Protein AF-A0A371HX32-F1 (afdb_monomer_lite)

Radius of gyration: 24.37 Å; chains: 1; bounding box: 74×42×61 Å

Secondary structure (DSSP, 8-state):
--------SSSHHHHHHHHHHHHHHHHHHHHHHHTGGG-------EEEEE--STT---EEEEETTS-HHHHHHHHHHHHHTTTTS-SSGGGSTT--HHHHSSS--SSTT-TT----SS-S--EEPP---SSS----GGGGSPPPSSPPPPHHHHHHHHTT-S-------TTHHHHSPPPHHHHGGG-EE--

Foldseek 3Di:
DDDDDDDDPPPPPVVVVVVVVVVVVVVLVVVQVVCVPPDDDPDPAWDWDALDDDPDGDIDIDHPPPDPVNVVVVSVVCNVVVLVDDPDPVSQPPQDPVQQPDDDPPPRPDRLDHDDDPQPDADEDDDDDPPDDDDPPCPPPDDDPDDDPDVVVVVVVCVPDPDDDDDDDPPVVSSDDDDPVCNSVHHYDDD

Organism: Mucuna pruriens (NCBI:txid157652)

Sequence (191 aa):
MTLALDDASKSSRHDEKEEMEEEALKELERLLEQERPKLQFDTKELEIINLGKGEETREIRIGKLILTGFKQRLIELLKEYEDIFAWSYQDMPGLDTAIIKDRLPLIPNVGFLAVAKYPQWVANIVLVPKKDEKVDLNRVSPKDNFPLPHIDLLVDNTAQHFYYSFMDGFSRYNQIRMAPKDKEKTTFITT

Structure (mmCIF, N/CA/C/O backbone):
data_AF-A0A371HX32-F1
#
_entry.id   AF-A0A371HX32-F1
#
loop_
_atom_site.group_PDB
_atom_site.id
_atom_site.type_symbol
_atom_site.label_atom_id
_atom_site.label_alt_id
_atom_site.label_comp_id
_atom_site.label_asym_id
_atom_site.label_entity_id
_atom_site.label_seq_id
_atom_site.pdbx_PDB_ins_code
_atom_site.Cartn_x
_atom_site.Cartn_y
_atom_site.Cartn_z
_atom_site.occupancy
_atom_site.B_iso_or_equiv
_atom_site.auth_seq_id
_atom_site.auth_comp_id
_atom_site.auth_asym_id
_atom_site.auth_atom_id
_atom_site.pdbx_PDB_model_num
ATOM 1 N N . MET A 1 1 ? -47.585 -7.937 -37.006 1.00 33.59 1 MET A N 1
ATOM 2 C CA . MET A 1 1 ? -46.542 -8.926 -36.660 1.00 33.59 1 MET A CA 1
ATOM 3 C C . MET A 1 1 ? -45.211 -8.214 -36.869 1.00 33.59 1 MET A C 1
ATOM 5 O O . MET A 1 1 ? -44.984 -7.813 -37.995 1.00 33.59 1 MET A O 1
ATOM 9 N N . THR A 1 2 ? -44.358 -7.865 -35.909 1.00 34.75 2 THR A N 1
ATOM 10 C CA . THR A 1 2 ? -44.278 -8.010 -34.443 1.00 34.75 2 THR A CA 1
ATOM 11 C C . THR A 1 2 ? -43.259 -6.950 -33.968 1.00 34.75 2 THR A C 1
ATOM 13 O O . THR A 1 2 ? -42.412 -6.537 -34.755 1.00 34.75 2 THR A O 1
ATOM 16 N N . LEU A 1 3 ? -43.383 -6.485 -32.722 1.00 46.25 3 LEU A N 1
ATOM 17 C CA . LEU A 1 3 ? -42.530 -5.496 -32.040 1.00 46.25 3 LEU A CA 1
ATOM 18 C C . LEU A 1 3 ? -41.058 -5.933 -31.905 1.00 46.25 3 LEU A C 1
ATOM 20 O O . LEU A 1 3 ? -40.813 -7.124 -31.735 1.00 46.25 3 LEU A O 1
ATOM 24 N N . ALA A 1 4 ? -40.139 -4.962 -31.819 1.00 34.50 4 ALA A N 1
ATOM 25 C CA . ALA A 1 4 ? -39.071 -4.950 -30.807 1.00 34.50 4 ALA A CA 1
ATOM 26 C C . ALA A 1 4 ? -38.455 -3.540 -30.671 1.00 34.50 4 ALA A C 1
ATOM 28 O O . ALA A 1 4 ? -37.759 -3.059 -31.563 1.00 34.50 4 ALA A O 1
ATOM 29 N N . LEU A 1 5 ? -38.764 -2.888 -29.546 1.00 49.97 5 LEU A N 1
ATOM 30 C CA . LEU A 1 5 ? -37.884 -1.941 -28.855 1.00 49.97 5 LEU A CA 1
ATOM 31 C C . LEU A 1 5 ? -36.685 -2.729 -28.307 1.00 49.97 5 LEU A C 1
ATOM 33 O O . LEU A 1 5 ? -36.885 -3.880 -27.932 1.00 49.97 5 LEU A O 1
ATOM 37 N N . ASP A 1 6 ? -35.490 -2.129 -28.294 1.00 38.22 6 ASP A N 1
ATOM 38 C CA . ASP A 1 6 ? -34.522 -2.181 -27.180 1.00 38.22 6 ASP A CA 1
ATOM 39 C C . ASP A 1 6 ? -33.140 -1.704 -27.649 1.00 38.22 6 ASP A C 1
ATOM 41 O O . ASP A 1 6 ? -32.333 -2.473 -28.165 1.00 38.22 6 ASP A O 1
ATOM 45 N N . ASP A 1 7 ? -32.853 -0.419 -27.430 1.00 44.47 7 ASP A N 1
ATOM 46 C CA . ASP A 1 7 ? -31.474 0.074 -27.362 1.00 44.47 7 ASP A CA 1
ATOM 47 C C . ASP A 1 7 ? -31.390 1.190 -26.309 1.00 44.47 7 ASP A C 1
ATOM 49 O O . ASP A 1 7 ? -31.295 2.378 -26.609 1.00 44.47 7 ASP A O 1
ATOM 53 N N . ALA A 1 8 ? -31.568 0.807 -25.039 1.00 45.38 8 ALA A N 1
ATOM 54 C CA . ALA A 1 8 ? -31.496 1.726 -23.897 1.00 45.38 8 ALA A CA 1
ATOM 55 C C . ALA A 1 8 ? -31.004 1.055 -22.594 1.00 45.38 8 ALA A C 1
ATOM 57 O O . ALA A 1 8 ? -31.375 1.479 -21.506 1.00 45.38 8 ALA A O 1
ATOM 58 N N . SER A 1 9 ? -30.186 -0.007 -22.661 1.00 45.81 9 SER A N 1
ATOM 59 C CA . SER A 1 9 ? -29.896 -0.848 -21.470 1.00 45.8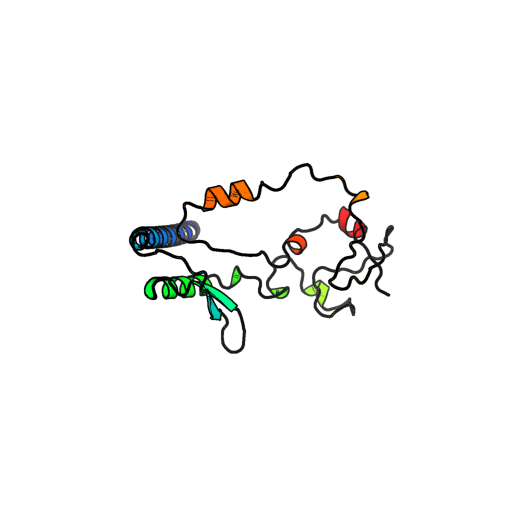1 9 SER A CA 1
ATOM 60 C C . SER A 1 9 ? -28.411 -1.036 -21.127 1.00 45.81 9 SER A C 1
ATOM 62 O O . SER A 1 9 ? -28.062 -1.896 -20.306 1.00 45.81 9 SER A O 1
ATOM 64 N N . LYS A 1 10 ? -27.509 -0.263 -21.746 1.00 43.47 10 LYS A N 1
ATOM 65 C CA . LYS A 1 10 ? -26.060 -0.337 -21.466 1.00 43.47 10 LYS A CA 1
ATOM 66 C C . LYS A 1 10 ? -25.437 0.916 -20.851 1.00 43.47 10 LYS A C 1
ATOM 68 O O . LYS A 1 10 ? -24.305 0.814 -20.401 1.00 43.47 10 LYS A O 1
ATOM 73 N N . SER A 1 11 ? -26.164 2.033 -20.768 1.00 44.25 11 SER A N 1
ATOM 74 C CA . SER A 1 11 ? -25.638 3.282 -20.191 1.00 44.25 11 SER A CA 1
ATOM 75 C C . SER A 1 11 ? -25.927 3.450 -18.693 1.00 44.25 11 SER A C 1
ATOM 77 O O . SER A 1 11 ? -25.152 4.108 -18.024 1.00 44.25 11 SER A O 1
ATOM 79 N N . SER A 1 12 ? -26.984 2.840 -18.139 1.00 48.06 12 SER A N 1
ATOM 80 C CA . SER A 1 12 ? -27.441 3.156 -16.768 1.00 48.06 12 SER A CA 1
ATOM 81 C C . SER A 1 12 ? -26.639 2.499 -15.637 1.00 48.06 12 SER A C 1
ATOM 83 O O . SER A 1 12 ? -26.646 2.975 -14.512 1.00 48.06 12 SER A O 1
ATOM 85 N N . ARG A 1 13 ? -25.931 1.396 -15.909 1.00 48.78 13 ARG A N 1
ATOM 86 C CA . ARG A 1 13 ? -25.318 0.561 -14.856 1.00 48.78 13 ARG A CA 1
ATOM 87 C C . ARG A 1 13 ? -24.016 1.106 -14.267 1.00 48.78 13 ARG A C 1
ATOM 89 O O . ARG A 1 13 ? -23.602 0.618 -13.221 1.00 48.78 13 ARG A O 1
ATOM 96 N N . HIS A 1 14 ? -23.348 2.033 -14.952 1.00 45.44 14 HIS A N 1
ATOM 97 C CA . HIS A 1 14 ? -22.107 2.632 -14.452 1.00 45.44 14 HIS A CA 1
ATOM 98 C C . HIS A 1 14 ? -22.407 3.859 -13.583 1.00 45.44 14 HIS A C 1
ATOM 100 O O . HIS A 1 14 ? -21.841 3.978 -12.501 1.00 45.44 14 HIS A O 1
ATOM 106 N N . ASP A 1 15 ? -23.370 4.678 -14.010 1.00 50.62 15 ASP A N 1
ATOM 107 C CA . ASP A 1 15 ? -23.802 5.885 -13.300 1.00 50.62 15 ASP A CA 1
ATOM 108 C C . ASP A 1 15 ? -24.490 5.542 -11.962 1.00 50.62 15 ASP A C 1
ATOM 110 O O . ASP A 1 15 ? -24.170 6.129 -10.935 1.00 50.62 15 ASP A O 1
ATOM 114 N N . GLU A 1 16 ? -25.353 4.515 -11.929 1.00 57.72 16 GLU A N 1
ATOM 115 C CA . GLU A 1 16 ? -26.036 4.064 -10.697 1.00 57.72 16 GLU A CA 1
ATOM 116 C C . GLU A 1 16 ? -25.068 3.503 -9.637 1.00 57.72 16 GLU A C 1
ATOM 118 O O . GLU A 1 16 ? -25.342 3.555 -8.436 1.00 57.72 16 GLU A O 1
ATOM 123 N N . LYS A 1 17 ? -23.940 2.925 -10.072 1.00 57.34 17 LYS A N 1
ATOM 124 C CA . LYS A 1 17 ? -22.947 2.340 -9.164 1.00 57.34 17 LYS A CA 1
ATOM 125 C C . LYS A 1 17 ? -22.064 3.422 -8.544 1.00 57.34 17 LYS A C 1
ATOM 127 O O . LYS A 1 17 ? -21.822 3.379 -7.342 1.00 57.34 17 LYS A O 1
ATOM 132 N N . GLU A 1 18 ? -21.651 4.400 -9.348 1.00 60.38 18 GLU A N 1
ATOM 133 C CA . GLU A 1 18 ? -20.923 5.579 -8.868 1.00 60.38 18 GLU A CA 1
ATOM 134 C C . GLU A 1 18 ? -21.785 6.419 -7.914 1.00 60.38 18 GLU A C 1
ATOM 136 O O . GLU A 1 18 ? -21.295 6.848 -6.872 1.00 60.38 18 GLU A O 1
ATOM 141 N N . GLU A 1 19 ? -23.083 6.576 -8.196 1.00 67.81 19 GLU A N 1
ATOM 142 C CA . GLU A 1 19 ? -24.016 7.303 -7.323 1.00 67.81 19 GLU A CA 1
ATOM 143 C C . GLU A 1 19 ? -24.222 6.595 -5.967 1.00 67.81 19 GLU A C 1
ATOM 145 O O . GLU A 1 19 ? -24.245 7.247 -4.921 1.00 67.81 19 GLU A O 1
ATOM 150 N N . MET A 1 20 ? -24.287 5.255 -5.946 1.00 69.12 20 MET A N 1
ATOM 151 C CA . MET A 1 20 ? -24.328 4.480 -4.694 1.00 69.12 20 MET A CA 1
ATOM 152 C C . MET A 1 20 ? -23.034 4.584 -3.877 1.00 69.12 20 MET A C 1
ATOM 154 O O . MET A 1 20 ? -23.096 4.667 -2.649 1.00 69.12 20 MET A O 1
ATOM 158 N N . GLU A 1 21 ? -21.870 4.559 -4.531 1.00 74.69 21 GLU A N 1
ATOM 159 C CA . GLU A 1 21 ? -20.573 4.720 -3.863 1.00 74.69 21 GLU A CA 1
ATOM 160 C C . GLU A 1 21 ? -20.436 6.131 -3.266 1.00 74.69 21 GLU A C 1
ATOM 162 O O . GLU A 1 21 ? -19.998 6.285 -2.123 1.00 74.69 21 GLU A O 1
ATOM 167 N N . GLU A 1 22 ? -20.886 7.161 -3.989 1.00 74.62 22 GLU A N 1
ATOM 168 C CA . GLU A 1 22 ? -20.879 8.545 -3.509 1.00 74.62 22 GLU A CA 1
ATOM 169 C C . GLU A 1 22 ? -21.816 8.742 -2.304 1.00 74.62 22 GLU A C 1
ATOM 171 O O . GLU A 1 22 ? -21.459 9.420 -1.337 1.00 74.62 22 GLU A O 1
ATOM 176 N N . GLU A 1 23 ? -22.994 8.114 -2.315 1.00 78.38 23 GLU A N 1
ATOM 177 C CA . GLU A 1 23 ? -23.940 8.160 -1.194 1.00 78.38 23 GLU A CA 1
ATOM 178 C C . GLU A 1 23 ? -23.396 7.430 0.047 1.00 78.38 23 GLU A C 1
ATOM 180 O O . GLU A 1 23 ? -23.511 7.925 1.172 1.00 78.38 23 GLU A O 1
ATOM 185 N N . ALA A 1 24 ? -22.726 6.288 -0.141 1.00 77.38 24 ALA A N 1
ATOM 186 C CA . ALA A 1 24 ? -22.072 5.562 0.947 1.00 77.38 24 ALA A CA 1
ATOM 187 C C . ALA A 1 24 ? -20.948 6.387 1.601 1.00 77.38 24 ALA A C 1
ATOM 189 O O . ALA A 1 24 ? -20.808 6.387 2.830 1.00 77.38 24 ALA A O 1
ATOM 190 N N . LEU A 1 25 ? -20.176 7.129 0.799 1.00 74.69 25 LEU A N 1
ATOM 191 C CA . LEU A 1 25 ? -19.143 8.046 1.288 1.00 74.69 25 LEU A CA 1
ATOM 192 C C . LEU A 1 25 ? -19.743 9.218 2.074 1.00 74.69 25 LEU A C 1
ATOM 194 O O . LEU A 1 25 ? -19.255 9.531 3.162 1.00 74.69 25 LEU A O 1
ATOM 198 N N . LYS A 1 26 ? -20.829 9.820 1.573 1.00 78.50 26 LYS A N 1
ATOM 199 C CA . LYS A 1 26 ? -21.548 10.909 2.258 1.00 78.50 26 LYS A CA 1
ATOM 200 C C . LYS A 1 26 ? -22.104 10.463 3.609 1.00 78.50 26 LYS A C 1
ATOM 202 O O . LYS A 1 26 ? -21.994 11.195 4.595 1.00 78.50 26 LYS A O 1
ATOM 207 N N . GLU A 1 27 ? -22.656 9.254 3.694 1.00 81.88 27 GLU A N 1
ATOM 208 C CA . GLU A 1 27 ? -23.153 8.719 4.966 1.00 81.88 27 GLU A CA 1
ATOM 209 C C . GLU A 1 27 ? -22.012 8.439 5.953 1.00 81.88 27 GLU A C 1
ATOM 211 O O . GLU A 1 27 ? -22.140 8.715 7.150 1.00 81.88 27 GLU A O 1
ATOM 216 N N . LEU A 1 28 ? -20.864 7.955 5.467 1.00 74.50 28 LEU A N 1
ATOM 217 C CA . LEU A 1 28 ? -19.677 7.773 6.299 1.00 74.50 28 LEU A CA 1
ATOM 218 C C . LEU A 1 28 ? -19.173 9.113 6.856 1.00 74.50 28 LEU A C 1
ATOM 220 O O . LEU A 1 28 ? -18.888 9.212 8.050 1.00 74.50 28 LEU A O 1
ATOM 224 N N . GLU A 1 29 ? -19.110 10.146 6.017 1.00 76.62 29 GLU A N 1
ATOM 225 C CA . GLU A 1 29 ? -18.699 11.497 6.407 1.00 76.62 29 GLU A CA 1
ATOM 226 C C . GLU A 1 29 ? -19.644 12.093 7.460 1.00 76.62 29 GLU A C 1
ATOM 228 O O . GLU A 1 29 ? -19.200 12.596 8.497 1.00 76.62 29 GLU A O 1
ATOM 233 N N . ARG A 1 30 ? -20.959 11.935 7.274 1.00 80.56 30 ARG A N 1
ATOM 234 C CA . ARG A 1 30 ? -21.972 12.372 8.244 1.00 80.56 30 ARG A CA 1
ATOM 235 C C . ARG A 1 30 ? -21.798 11.698 9.608 1.00 80.56 30 ARG A C 1
ATOM 237 O O . ARG A 1 30 ? -21.923 12.357 10.643 1.00 80.56 30 ARG A O 1
ATOM 244 N N . LEU A 1 31 ? -21.497 10.399 9.622 1.00 75.75 31 LEU A N 1
ATOM 245 C CA . LEU A 1 31 ? -21.246 9.644 10.853 1.00 75.75 31 LEU A CA 1
ATOM 246 C C . LEU A 1 31 ? -19.953 10.086 11.550 1.00 75.75 31 LEU A C 1
ATOM 248 O O . LEU A 1 31 ? -19.914 10.150 12.779 1.00 75.75 31 LEU A O 1
ATOM 252 N N . LEU A 1 32 ? -18.911 10.415 10.784 1.00 72.19 32 LEU A N 1
ATOM 253 C CA . LEU A 1 32 ? -17.649 10.928 11.321 1.00 72.19 32 LEU A CA 1
ATOM 254 C C . LEU A 1 32 ? -17.832 12.295 11.998 1.00 72.19 32 LEU A C 1
ATOM 256 O O . LEU A 1 32 ? -17.297 12.507 13.089 1.00 72.19 32 LEU A O 1
ATOM 260 N N . GLU A 1 33 ? -18.617 13.195 11.397 1.00 74.62 33 GLU A N 1
ATOM 261 C CA . GLU A 1 33 ? -18.930 14.522 11.952 1.00 74.62 33 GLU A CA 1
ATOM 262 C C . GLU A 1 33 ? -19.746 14.449 13.248 1.00 74.62 33 GLU A C 1
ATOM 264 O O . GLU A 1 33 ? -19.456 15.161 14.213 1.00 74.62 33 GLU A O 1
ATOM 269 N N . GLN A 1 34 ? -20.733 13.552 13.314 1.00 71.44 34 GLN A N 1
ATOM 270 C CA . GLN A 1 34 ? -21.552 13.357 14.517 1.00 71.44 34 GLN A CA 1
ATOM 271 C C . GLN A 1 34 ? -20.744 12.847 15.722 1.00 71.44 34 GLN A C 1
ATOM 273 O O . GLN A 1 34 ? -21.108 13.113 16.869 1.00 71.44 34 GLN A O 1
ATOM 278 N N . GLU A 1 35 ? -19.640 12.138 15.481 1.00 63.78 35 GLU A N 1
ATOM 279 C CA . GLU A 1 35 ? -18.809 11.535 16.529 1.00 63.78 35 GLU A CA 1
ATOM 280 C C . GLU A 1 35 ? -17.611 12.414 16.960 1.00 63.78 35 GLU A C 1
ATOM 282 O O . GLU A 1 35 ? -16.925 12.077 17.927 1.00 63.78 35 GLU A O 1
ATOM 287 N N . ARG A 1 36 ? -17.391 13.583 16.329 1.00 63.69 36 ARG A N 1
ATOM 28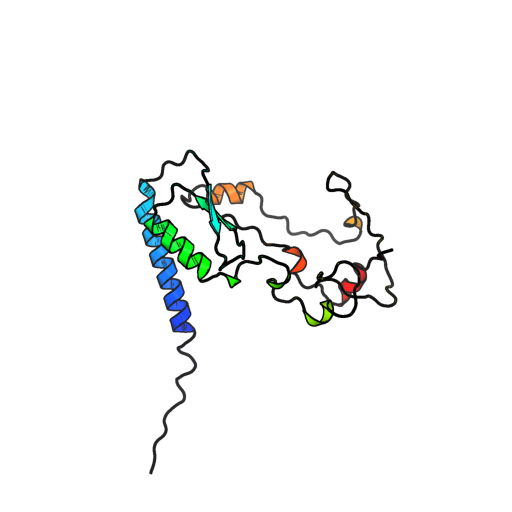8 C CA . ARG A 1 36 ? -16.322 14.546 16.685 1.00 63.69 36 ARG A CA 1
ATOM 289 C C . ARG A 1 36 ? -16.249 14.961 18.169 1.00 63.69 36 ARG A C 1
ATOM 291 O O . ARG A 1 36 ? -15.135 15.079 18.677 1.00 63.69 36 ARG A O 1
ATOM 298 N N . PRO A 1 37 ? -17.355 15.184 18.913 1.00 55.06 37 PRO A N 1
ATOM 299 C CA . PRO A 1 37 ? -17.267 15.757 20.262 1.00 55.06 37 PRO A CA 1
ATOM 300 C C . PRO A 1 37 ? -16.737 14.816 21.359 1.00 55.06 37 PRO A C 1
ATOM 302 O O . PRO A 1 37 ? -16.508 15.275 22.476 1.00 55.06 37 PRO A O 1
ATOM 305 N N . LYS A 1 38 ? -16.584 13.507 21.102 1.00 57.16 38 LYS A N 1
ATOM 306 C CA . LYS A 1 38 ? -16.328 12.495 22.154 1.00 57.16 38 LYS A CA 1
ATOM 307 C C . LYS A 1 38 ? -14.862 12.073 22.300 1.00 57.16 38 LYS A C 1
ATOM 309 O O . LYS A 1 38 ? -14.556 11.235 23.144 1.00 57.16 38 LYS A O 1
ATOM 314 N N . LEU A 1 39 ? -13.963 12.611 21.481 1.00 53.75 39 LEU A N 1
ATOM 315 C CA . LEU A 1 39 ? -12.635 12.041 21.281 1.00 53.75 39 LEU A CA 1
ATOM 316 C C . LEU A 1 39 ? -11.532 13.009 21.739 1.00 53.75 39 LEU A C 1
ATOM 318 O O . LEU A 1 39 ? -11.055 13.839 20.972 1.00 53.75 39 LEU A O 1
ATOM 322 N N . GLN A 1 40 ? -11.118 12.899 23.005 1.00 48.75 40 GLN A N 1
ATOM 323 C CA . GLN A 1 40 ? -9.813 13.394 23.461 1.00 48.75 40 GLN A CA 1
ATOM 324 C C . GLN A 1 40 ? -8.817 12.234 23.356 1.00 48.75 40 GLN A C 1
ATOM 326 O O . GLN A 1 40 ? -8.947 11.239 24.069 1.00 48.75 40 GLN A O 1
ATOM 331 N N . PHE A 1 41 ? -7.862 12.323 22.430 1.00 52.03 41 PHE A N 1
ATOM 332 C CA . PHE A 1 41 ? -6.910 11.248 22.150 1.00 52.03 41 PHE A CA 1
ATOM 333 C C . PHE A 1 41 ? -5.492 11.628 22.566 1.00 52.03 41 PHE A C 1
ATOM 335 O O . PHE A 1 41 ? -4.764 12.241 21.793 1.00 52.03 41 PHE A O 1
ATOM 342 N N . ASP A 1 42 ? -5.071 11.162 23.739 1.00 50.50 42 ASP A N 1
ATOM 343 C CA . ASP A 1 42 ? -3.662 11.225 24.156 1.00 50.50 42 ASP A CA 1
ATOM 344 C C . ASP A 1 42 ? -2.906 9.901 23.934 1.00 50.50 42 ASP A C 1
ATOM 346 O O . ASP A 1 42 ? -1.740 9.772 24.303 1.00 50.50 42 ASP A O 1
ATOM 350 N N . THR A 1 43 ? -3.509 8.888 23.298 1.00 51.31 43 THR A N 1
ATOM 351 C CA . THR A 1 43 ? -2.849 7.583 23.109 1.00 51.31 43 THR A CA 1
ATOM 352 C C . THR A 1 43 ? -3.062 6.966 21.727 1.00 51.31 43 THR A C 1
ATOM 354 O O . THR A 1 43 ? -4.175 6.671 21.302 1.00 51.31 43 THR A O 1
ATOM 357 N N . LYS A 1 44 ? -1.936 6.695 21.048 1.00 64.69 44 LYS A N 1
ATOM 358 C CA . LYS A 1 44 ? -1.796 5.963 19.773 1.00 64.69 44 LYS A CA 1
ATOM 359 C C . LYS A 1 44 ? -2.050 4.453 19.934 1.00 64.69 44 LYS A C 1
ATOM 361 O O . LYS A 1 44 ? -1.305 3.637 19.391 1.00 64.69 44 LYS A O 1
ATOM 366 N N . GLU A 1 45 ? -3.021 4.053 20.749 1.00 79.94 45 GLU A N 1
ATOM 367 C CA . GLU A 1 45 ? -3.284 2.634 20.974 1.00 79.94 45 GLU A CA 1
ATOM 368 C C . GLU A 1 45 ? -3.969 2.015 19.754 1.00 79.94 45 GLU A C 1
ATOM 370 O O . GLU A 1 45 ? -5.137 2.276 19.470 1.00 79.94 45 GLU A O 1
ATOM 375 N N . LEU A 1 46 ? -3.215 1.181 19.038 1.00 87.69 46 LEU A N 1
ATOM 376 C CA . LEU A 1 46 ? -3.673 0.449 17.866 1.00 87.69 46 LEU A CA 1
ATOM 377 C C . LEU A 1 46 ? -3.961 -1.012 18.220 1.00 87.69 46 LEU A C 1
ATOM 379 O O . LEU A 1 46 ? -3.291 -1.613 19.062 1.00 87.69 46 LEU A O 1
ATOM 383 N N . GLU A 1 47 ? -4.934 -1.590 17.537 1.00 89.75 47 GLU A N 1
ATOM 384 C CA . GLU A 1 47 ? -5.219 -3.020 17.518 1.00 89.75 47 GLU A CA 1
ATOM 385 C C . GLU A 1 47 ? -5.013 -3.589 16.118 1.00 89.75 47 GLU A C 1
ATOM 387 O O . GLU A 1 47 ? -5.176 -2.887 15.119 1.00 89.75 47 GLU A O 1
ATOM 392 N N . ILE A 1 48 ? -4.645 -4.868 16.059 1.00 90.50 48 ILE A N 1
ATOM 393 C CA . ILE A 1 48 ? -4.409 -5.587 14.810 1.00 90.50 48 ILE A CA 1
ATOM 394 C C . ILE A 1 48 ? -5.693 -6.309 14.415 1.00 90.50 48 ILE A C 1
ATOM 396 O O . ILE A 1 48 ? -6.261 -7.051 15.216 1.00 90.50 48 ILE A O 1
ATOM 400 N N . ILE A 1 49 ? -6.128 -6.105 13.175 1.00 90.88 49 ILE A N 1
ATOM 401 C CA . ILE A 1 49 ? -7.272 -6.792 12.577 1.00 90.88 49 ILE A CA 1
ATOM 402 C C . ILE A 1 49 ? -6.779 -7.562 11.355 1.00 90.88 49 ILE A C 1
ATOM 404 O O . ILE A 1 49 ? -6.121 -6.988 10.491 1.00 90.88 49 ILE A O 1
ATOM 408 N N . ASN A 1 50 ? -7.105 -8.853 11.277 1.00 91.31 50 ASN A N 1
ATOM 409 C CA . ASN A 1 50 ? -6.849 -9.658 10.087 1.00 91.31 50 ASN A CA 1
ATOM 410 C C . ASN A 1 50 ? -8.042 -9.549 9.120 1.00 91.31 50 ASN A C 1
ATOM 412 O O . ASN A 1 50 ? -9.174 -9.881 9.483 1.00 91.31 50 ASN A O 1
ATOM 416 N N . LEU A 1 51 ? -7.786 -9.078 7.901 1.00 90.31 51 LEU A N 1
ATOM 417 C CA . LEU A 1 51 ? -8.751 -9.021 6.802 1.00 90.31 51 LEU A CA 1
ATOM 418 C C . LEU A 1 51 ? -8.809 -10.327 5.993 1.00 90.31 51 LEU A C 1
ATOM 420 O O . LEU A 1 51 ? -9.757 -10.533 5.241 1.00 90.31 51 LEU A O 1
ATOM 424 N N . GLY A 1 52 ? -7.814 -11.202 6.146 1.00 85.44 52 GLY A N 1
ATOM 425 C CA . GLY A 1 52 ? -7.698 -12.463 5.425 1.00 85.44 52 GLY A CA 1
ATOM 426 C C . GLY A 1 52 ? -8.771 -13.482 5.809 1.00 85.44 52 GLY A C 1
ATOM 427 O O . GLY A 1 52 ? -9.404 -13.408 6.866 1.00 85.44 52 GLY A O 1
ATOM 428 N N . LYS A 1 53 ? -8.978 -14.455 4.920 1.00 83.19 53 LYS A N 1
ATOM 429 C CA . LYS A 1 53 ? -9.903 -15.580 5.105 1.00 83.19 53 LYS A CA 1
ATOM 430 C C . LYS A 1 53 ? -9.086 -16.837 5.435 1.00 83.19 53 LYS A C 1
ATOM 432 O O . LYS A 1 53 ? -8.072 -17.102 4.795 1.00 83.19 53 LYS A O 1
ATOM 437 N N . GLY A 1 54 ? -9.533 -17.636 6.406 1.00 82.56 54 GLY A N 1
ATOM 438 C CA . GLY A 1 54 ? -8.872 -18.898 6.764 1.00 82.56 54 GLY A CA 1
ATOM 439 C C . GLY A 1 54 ? -7.479 -18.703 7.377 1.00 82.56 54 GLY A C 1
ATOM 440 O O . GLY A 1 54 ? -7.356 -18.056 8.412 1.00 82.56 54 GLY A O 1
ATOM 441 N N . GLU A 1 55 ? -6.452 -19.289 6.751 1.00 79.06 55 GLU A N 1
ATOM 442 C CA . GLU A 1 55 ? -5.051 -19.238 7.213 1.00 79.06 55 GLU A CA 1
ATOM 443 C C . GLU A 1 55 ? -4.271 -18.012 6.696 1.00 79.06 55 GLU A C 1
ATOM 445 O O . GLU A 1 55 ? -3.143 -17.776 7.128 1.00 79.06 55 GLU A O 1
ATOM 450 N N . GLU A 1 56 ? -4.844 -17.207 5.793 1.00 83.94 56 GLU A N 1
ATOM 451 C CA . GLU A 1 56 ? -4.162 -16.023 5.261 1.00 83.94 56 GLU A CA 1
ATOM 452 C C . GLU A 1 56 ? -4.093 -14.884 6.291 1.00 83.94 56 GLU A C 1
ATOM 454 O O . GLU A 1 56 ? -5.103 -14.451 6.856 1.00 83.94 56 GLU A O 1
ATOM 459 N N . THR A 1 57 ? -2.890 -14.344 6.498 1.00 85.88 57 THR A N 1
ATOM 460 C CA . THR A 1 57 ? -2.645 -13.193 7.376 1.00 85.88 57 THR A CA 1
ATOM 461 C C . THR A 1 57 ? -2.545 -11.905 6.560 1.00 85.88 57 THR A C 1
ATOM 463 O O . THR A 1 57 ? -1.517 -11.638 5.937 1.00 85.88 57 THR A O 1
ATOM 466 N N . ARG A 1 58 ? -3.605 -11.091 6.576 1.00 88.94 58 ARG A N 1
ATOM 467 C CA . ARG A 1 58 ? -3.676 -9.757 5.955 1.00 88.94 58 ARG A CA 1
ATOM 468 C C . ARG A 1 58 ? -3.981 -8.725 7.033 1.00 88.94 58 ARG A C 1
ATOM 470 O O . ARG A 1 58 ? -5.135 -8.399 7.303 1.00 88.94 58 ARG A O 1
ATOM 477 N N . GLU A 1 59 ? -2.942 -8.295 7.732 1.00 91.00 59 GLU A N 1
ATOM 478 C CA . GLU A 1 59 ? -3.083 -7.491 8.944 1.00 91.00 59 GLU A CA 1
ATOM 479 C C . GLU A 1 59 ? -3.156 -5.990 8.648 1.00 91.00 59 GLU A C 1
ATOM 481 O O . GLU A 1 59 ? -2.315 -5.433 7.944 1.00 91.00 59 GLU A O 1
ATOM 486 N N . ILE A 1 60 ? -4.120 -5.320 9.274 1.00 91.06 60 ILE A N 1
ATOM 487 C CA . ILE A 1 60 ? -4.215 -3.860 9.348 1.00 91.06 60 ILE A CA 1
ATOM 488 C C . ILE A 1 60 ? -4.227 -3.407 10.805 1.00 91.06 60 ILE A C 1
ATOM 490 O O . ILE A 1 60 ? -4.456 -4.201 11.721 1.00 91.06 60 ILE A O 1
ATOM 494 N N . ARG A 1 61 ? -4.007 -2.109 11.027 1.00 90.69 61 ARG A N 1
ATOM 495 C CA . ARG A 1 61 ? -4.045 -1.505 12.361 1.00 90.69 61 ARG A CA 1
ATOM 496 C C . ARG A 1 61 ? -5.124 -0.439 12.444 1.00 90.69 61 ARG A C 1
ATOM 498 O O . ARG A 1 61 ? -5.123 0.494 11.648 1.00 90.69 61 ARG A O 1
ATOM 505 N N . ILE A 1 62 ? -6.009 -0.572 13.426 1.00 90.25 62 ILE A N 1
ATOM 506 C CA . ILE A 1 62 ? -7.112 0.361 13.689 1.00 90.25 62 ILE A CA 1
ATOM 507 C C . ILE A 1 62 ? -6.943 0.927 15.105 1.00 90.25 62 ILE A C 1
ATOM 509 O O . ILE A 1 62 ? -6.385 0.262 15.974 1.00 90.25 62 ILE A O 1
ATOM 513 N N . GLY A 1 63 ? -7.358 2.171 15.349 1.00 86.75 63 GLY A N 1
ATOM 514 C CA . GLY A 1 63 ? -7.316 2.760 16.690 1.00 86.75 63 GLY A CA 1
ATOM 515 C C . GLY A 1 63 ? -8.312 2.088 17.635 1.00 86.75 63 GLY A C 1
ATOM 516 O O . GLY A 1 63 ? -9.496 2.010 17.319 1.00 86.75 63 GLY A O 1
ATOM 517 N N . LYS A 1 64 ? -7.860 1.657 18.819 1.00 84.38 64 LYS A N 1
ATOM 518 C CA . LYS A 1 64 ? -8.710 0.972 19.815 1.00 84.38 64 LYS A CA 1
ATOM 519 C C . LYS A 1 64 ? -9.870 1.821 20.320 1.00 84.38 64 LYS A C 1
ATOM 521 O O . LYS A 1 64 ? -10.891 1.296 20.746 1.00 84.38 64 LYS A O 1
ATOM 526 N N . LEU A 1 65 ? -9.675 3.135 20.325 1.00 79.38 65 LEU A N 1
ATOM 527 C CA . LEU A 1 65 ? -10.626 4.096 20.869 1.00 79.38 65 LEU A CA 1
ATOM 528 C C . LEU A 1 65 ? -11.709 4.496 19.852 1.00 79.38 65 LEU A C 1
ATOM 530 O O . LEU A 1 65 ? -12.545 5.350 20.136 1.00 79.38 65 LEU A O 1
ATOM 534 N N . ILE A 1 66 ? -11.703 3.883 18.666 1.00 79.38 66 ILE A N 1
ATOM 535 C CA . ILE A 1 66 ? -12.771 4.040 17.685 1.00 79.38 66 ILE A CA 1
ATOM 536 C C . ILE A 1 66 ? -14.024 3.316 18.192 1.00 79.38 66 ILE A C 1
ATOM 538 O O . ILE A 1 66 ? -13.964 2.178 18.659 1.00 79.38 66 ILE A O 1
ATOM 542 N N . LEU A 1 67 ? -15.182 3.972 18.074 1.00 82.19 67 LEU A N 1
ATOM 543 C CA . LEU A 1 67 ? -16.466 3.417 18.500 1.00 82.19 67 LEU A CA 1
ATOM 544 C C . LEU A 1 67 ? -16.739 2.070 17.815 1.00 82.19 67 LEU A C 1
ATOM 546 O O . LEU A 1 67 ? -16.633 1.954 16.595 1.00 82.19 67 LEU A O 1
ATOM 550 N N . THR A 1 68 ? -17.176 1.068 18.580 1.00 83.31 68 THR A N 1
ATOM 551 C CA . THR A 1 68 ? -17.363 -0.310 18.092 1.00 83.31 68 THR A CA 1
ATOM 552 C C . THR A 1 68 ? -18.258 -0.401 16.852 1.00 83.31 68 THR A C 1
ATOM 554 O O . THR A 1 68 ? -17.926 -1.121 15.914 1.00 83.31 68 THR A O 1
ATOM 557 N N . GLY A 1 69 ? -19.357 0.364 16.806 1.00 83.19 69 GLY A N 1
ATOM 558 C CA . GLY A 1 69 ? -20.261 0.379 15.650 1.00 83.19 69 GLY A CA 1
ATOM 559 C C . GLY A 1 69 ? -19.626 0.969 14.387 1.00 83.19 69 GLY A C 1
ATOM 560 O O . GLY A 1 69 ? -19.860 0.473 13.289 1.00 83.19 69 GLY A O 1
ATOM 561 N N . PHE A 1 70 ? -18.782 1.993 14.535 1.00 83.25 70 PHE A N 1
ATOM 562 C CA . PHE A 1 70 ? -18.035 2.566 13.416 1.00 83.25 70 PHE A CA 1
ATOM 563 C C . PHE A 1 70 ? -16.908 1.631 12.964 1.00 83.25 70 PHE A C 1
ATOM 565 O O . PHE A 1 70 ? -16.758 1.376 11.774 1.00 83.25 70 PHE A O 1
ATOM 572 N N . LYS A 1 71 ? -16.165 1.053 13.914 1.00 87.19 71 LYS A N 1
ATOM 573 C CA . LYS A 1 71 ? -15.103 0.080 13.645 1.00 87.19 71 LYS A CA 1
ATOM 574 C C . LYS A 1 71 ? -15.610 -1.113 12.833 1.00 87.19 71 LYS A C 1
ATOM 576 O O . LYS A 1 71 ? -14.937 -1.526 11.897 1.00 87.19 71 LYS A O 1
ATOM 581 N N . GLN A 1 72 ? -16.781 -1.653 13.170 1.00 88.19 72 GLN A N 1
ATOM 582 C CA . GLN A 1 72 ? -17.355 -2.790 12.450 1.00 88.19 72 GLN A CA 1
ATOM 583 C C . GLN A 1 72 ? -17.635 -2.447 10.979 1.00 88.19 72 GLN A C 1
ATOM 585 O O . GLN A 1 72 ? -17.191 -3.174 10.093 1.00 88.19 72 GLN A O 1
ATOM 590 N N . ARG A 1 73 ? -18.270 -1.295 10.722 1.00 87.81 73 ARG A N 1
ATOM 591 C CA . ARG A 1 73 ? -18.511 -0.797 9.358 1.00 87.81 73 ARG A CA 1
ATOM 592 C C . ARG A 1 73 ? -17.215 -0.542 8.591 1.00 87.81 73 ARG A C 1
ATOM 594 O O . ARG A 1 73 ? -17.116 -0.898 7.425 1.00 87.81 73 ARG A O 1
ATOM 601 N N . LEU A 1 74 ? -16.202 0.026 9.249 1.00 88.56 74 LEU A N 1
ATOM 602 C CA . LEU A 1 74 ? -14.887 0.237 8.643 1.00 88.56 74 LEU A CA 1
ATOM 603 C C . LEU A 1 74 ? -14.230 -1.093 8.243 1.00 88.56 74 LEU A C 1
ATOM 605 O O . LEU A 1 74 ? -13.665 -1.195 7.163 1.00 88.56 74 LEU A O 1
ATOM 609 N N . ILE A 1 75 ? -14.304 -2.119 9.093 1.00 90.19 75 ILE A N 1
ATOM 610 C CA . ILE A 1 75 ? -13.759 -3.447 8.776 1.00 90.19 75 ILE A CA 1
ATOM 611 C C . ILE A 1 75 ? -14.510 -4.081 7.602 1.00 90.19 75 ILE A C 1
ATOM 613 O O . ILE A 1 75 ? -13.880 -4.711 6.758 1.00 90.19 75 ILE A O 1
ATOM 617 N N . GLU A 1 76 ? -15.834 -3.933 7.542 1.00 91.25 76 GLU A N 1
ATOM 618 C CA . GLU A 1 76 ? -16.646 -4.407 6.415 1.00 91.25 76 GLU A CA 1
ATOM 619 C C . GLU A 1 76 ? -16.240 -3.721 5.109 1.00 91.25 76 GLU A C 1
ATOM 621 O O . GLU A 1 76 ? -15.949 -4.415 4.138 1.00 91.25 76 GLU A O 1
ATOM 626 N N . LEU A 1 77 ? -16.083 -2.394 5.126 1.00 90.75 77 LEU A N 1
ATOM 627 C CA . LEU A 1 77 ? -15.600 -1.622 3.982 1.00 90.75 77 LEU A CA 1
ATOM 628 C C . LEU A 1 77 ? -14.204 -2.082 3.531 1.00 90.75 77 LEU A C 1
ATOM 630 O O . LEU A 1 77 ? -13.968 -2.340 2.358 1.00 90.75 77 LEU A O 1
ATOM 634 N N . LEU A 1 78 ? -13.264 -2.252 4.462 1.00 90.94 78 LEU A N 1
ATOM 635 C CA . LEU A 1 78 ? -11.900 -2.681 4.127 1.00 90.94 78 LEU A CA 1
ATOM 636 C C . LEU A 1 78 ? -11.836 -4.114 3.575 1.00 90.94 78 LEU A C 1
ATOM 638 O O . LEU A 1 78 ? -10.891 -4.449 2.865 1.00 90.94 78 LEU A O 1
ATOM 642 N N . LYS A 1 79 ? -12.826 -4.957 3.891 1.00 89.81 79 LYS A N 1
ATOM 643 C CA . LYS A 1 79 ? -12.984 -6.289 3.290 1.00 89.81 79 LYS A CA 1
ATOM 644 C C . LYS A 1 79 ? -13.632 -6.240 1.910 1.00 89.81 79 LYS A C 1
ATOM 646 O O . LYS A 1 79 ? -13.322 -7.092 1.086 1.00 89.81 79 LYS A O 1
ATOM 651 N N . GLU A 1 80 ? -14.538 -5.295 1.674 1.00 90.19 80 GLU A N 1
ATOM 652 C CA . GLU A 1 80 ? -15.140 -5.073 0.357 1.00 90.19 80 GLU A CA 1
ATOM 653 C C . GLU A 1 80 ? -14.078 -4.648 -0.664 1.00 90.19 80 GLU A C 1
ATOM 655 O O . GLU A 1 80 ? -14.029 -5.193 -1.761 1.00 90.19 80 GLU A O 1
ATOM 660 N N . TYR A 1 81 ? -13.163 -3.771 -0.250 1.00 88.75 81 TYR A N 1
ATOM 661 C CA . TYR A 1 81 ? -12.042 -3.284 -1.057 1.00 88.75 81 TYR A CA 1
ATOM 662 C C . TYR A 1 81 ? -10.749 -4.095 -0.839 1.00 88.75 81 TYR A C 1
ATOM 664 O O . TYR A 1 81 ? -9.648 -3.537 -0.786 1.00 88.75 81 TYR A O 1
ATOM 672 N N . GLU A 1 82 ? -10.857 -5.422 -0.671 1.00 85.75 82 GLU A N 1
ATOM 673 C CA . GLU A 1 82 ? -9.695 -6.291 -0.402 1.00 85.75 82 GLU A CA 1
ATOM 674 C C . GLU A 1 82 ? -8.662 -6.309 -1.547 1.00 85.75 82 GLU A C 1
ATOM 676 O O . GLU A 1 82 ? -7.493 -6.625 -1.308 1.00 85.75 82 GLU A O 1
ATOM 681 N N . ASP A 1 83 ? -9.083 -5.954 -2.762 1.00 83.88 83 ASP A N 1
ATOM 682 C CA . ASP A 1 83 ? -8.311 -5.922 -4.008 1.00 83.88 83 ASP A CA 1
ATOM 683 C C . ASP A 1 83 ? -7.458 -4.654 -4.190 1.00 83.88 83 ASP A C 1
ATOM 685 O O . ASP A 1 83 ? -6.493 -4.670 -4.954 1.00 83.88 83 ASP A O 1
ATOM 689 N N . ILE A 1 84 ? -7.756 -3.571 -3.462 1.00 85.38 84 ILE A N 1
ATOM 690 C CA . ILE A 1 84 ? -6.935 -2.347 -3.457 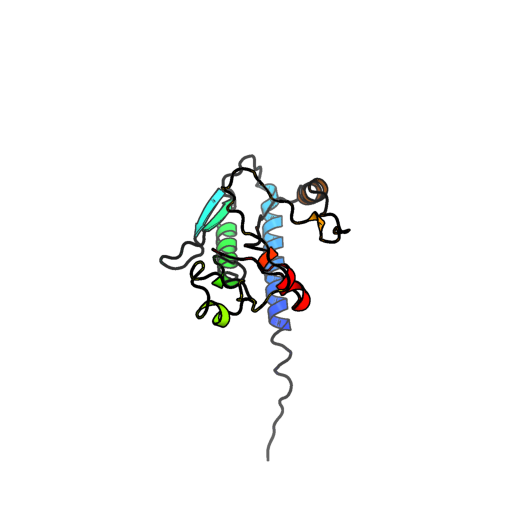1.00 85.38 84 ILE A CA 1
ATOM 691 C C . ILE A 1 84 ? -5.576 -2.595 -2.780 1.00 85.38 84 ILE A C 1
ATOM 693 O O . ILE A 1 84 ? -4.575 -1.938 -3.086 1.00 85.38 84 ILE A O 1
ATOM 697 N N . PHE A 1 85 ? -5.522 -3.543 -1.845 1.00 87.25 85 PHE A N 1
ATOM 698 C CA . PHE A 1 85 ? -4.326 -3.830 -1.066 1.00 87.25 85 PHE A CA 1
ATOM 699 C C . PHE A 1 85 ? -3.408 -4.821 -1.782 1.00 87.25 85 PHE A C 1
ATOM 701 O O . PHE A 1 85 ? -3.795 -5.943 -2.100 1.00 87.25 85 PHE A O 1
ATOM 708 N N . ALA A 1 86 ? -2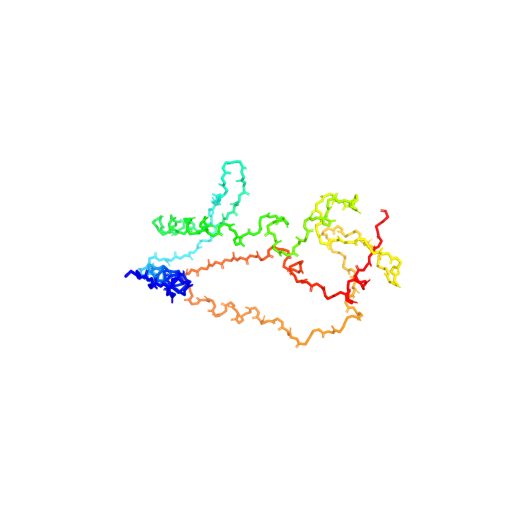.139 -4.442 -1.938 1.00 85.81 86 ALA A N 1
ATOM 709 C CA . ALA A 1 86 ? -1.099 -5.352 -2.398 1.00 85.81 86 ALA A CA 1
ATOM 710 C C . ALA A 1 86 ? -0.421 -6.042 -1.204 1.00 85.81 86 ALA A C 1
ATOM 712 O O . ALA A 1 86 ? 0.417 -5.446 -0.524 1.00 85.81 86 ALA A O 1
ATOM 713 N N . TRP A 1 87 ? -0.774 -7.306 -0.959 1.00 85.19 87 TRP A N 1
ATOM 714 C CA . TRP A 1 87 ? -0.186 -8.135 0.104 1.00 85.19 87 TRP A CA 1
ATOM 715 C C . TRP A 1 87 ? 1.096 -8.839 -0.355 1.00 85.19 87 TRP A C 1
ATOM 717 O O . TRP A 1 87 ? 1.945 -9.219 0.453 1.00 85.19 87 TRP A O 1
ATOM 727 N N . SER A 1 88 ? 1.250 -8.994 -1.667 1.00 80.31 88 SER A N 1
ATOM 728 C CA . SER A 1 88 ? 2.363 -9.647 -2.332 1.00 80.31 88 SER A CA 1
ATOM 729 C C . SER A 1 88 ? 2.633 -9.029 -3.710 1.00 80.31 88 SER A C 1
ATOM 731 O O . SER A 1 88 ? 1.873 -8.215 -4.232 1.00 80.31 88 SER A O 1
ATOM 733 N N . TYR A 1 89 ? 3.716 -9.466 -4.356 1.00 73.19 89 TYR A N 1
ATOM 734 C CA . TYR A 1 89 ? 4.004 -9.095 -5.745 1.00 73.19 89 TYR A CA 1
ATOM 735 C C . TYR A 1 89 ? 2.962 -9.600 -6.752 1.00 73.19 89 TYR A C 1
ATOM 737 O O . TYR A 1 89 ? 2.886 -9.049 -7.846 1.00 73.19 89 TYR A O 1
ATOM 745 N N . GLN A 1 90 ? 2.188 -10.635 -6.408 1.00 74.69 90 GLN A N 1
ATOM 746 C CA . GLN A 1 90 ? 1.157 -11.187 -7.291 1.00 74.69 90 GLN A CA 1
ATOM 747 C C . GLN A 1 90 ? -0.065 -10.269 -7.384 1.00 74.69 90 GLN A C 1
ATOM 749 O O . GLN A 1 90 ? -0.762 -10.289 -8.393 1.00 74.69 90 GLN A O 1
ATOM 754 N N . ASP A 1 91 ? -0.269 -9.432 -6.367 1.00 77.50 91 ASP A N 1
ATOM 755 C CA . ASP A 1 91 ? -1.401 -8.511 -6.274 1.00 77.50 91 ASP A CA 1
ATOM 756 C C . ASP A 1 91 ? -1.149 -7.198 -7.037 1.00 77.50 91 ASP A C 1
ATOM 758 O O . ASP A 1 91 ? -2.056 -6.388 -7.193 1.00 77.50 91 ASP A O 1
ATOM 762 N N . MET A 1 92 ? 0.077 -6.952 -7.525 1.00 74.38 92 MET A N 1
ATOM 763 C CA . MET A 1 92 ? 0.399 -5.720 -8.251 1.00 74.38 92 MET A CA 1
ATOM 764 C C . MET A 1 92 ? -0.017 -5.808 -9.732 1.00 74.38 92 MET A C 1
ATOM 766 O O . MET A 1 92 ? 0.590 -6.568 -10.498 1.00 74.38 92 MET A O 1
ATOM 770 N N . PRO A 1 93 ? -0.995 -4.998 -10.186 1.00 66.94 93 PRO A N 1
ATOM 771 C CA . PRO A 1 93 ? -1.446 -5.019 -11.570 1.00 66.94 93 PRO A CA 1
ATOM 772 C C . PRO A 1 93 ? -0.349 -4.525 -12.522 1.00 66.94 93 PRO A C 1
ATOM 774 O O . PRO A 1 93 ? 0.372 -3.566 -12.253 1.00 66.94 93 PRO A O 1
ATOM 777 N N . GLY A 1 94 ? -0.241 -5.169 -13.686 1.00 62.09 94 GLY A N 1
ATOM 778 C CA . GLY A 1 94 ? 0.660 -4.745 -14.760 1.00 62.09 94 GLY A CA 1
ATOM 779 C C . GLY A 1 94 ? 1.995 -5.488 -14.847 1.00 62.09 94 GLY A C 1
ATOM 780 O O . GLY A 1 94 ? 2.761 -5.171 -15.765 1.00 62.09 94 GLY A O 1
ATOM 781 N N . LEU A 1 95 ? 2.229 -6.472 -13.973 1.00 61.47 95 LEU A N 1
ATOM 782 C CA . LEU A 1 95 ? 3.323 -7.442 -14.052 1.00 61.47 95 LEU A CA 1
ATOM 783 C C . LEU A 1 95 ? 2.877 -8.667 -14.867 1.00 61.47 95 LEU A C 1
ATOM 785 O O . LEU A 1 95 ? 1.897 -9.320 -14.516 1.00 61.47 95 LEU A O 1
ATOM 789 N N . ASP A 1 96 ? 3.562 -8.976 -15.968 1.00 58.88 96 ASP A N 1
ATOM 790 C CA . ASP A 1 96 ? 3.231 -10.158 -16.774 1.00 58.88 96 ASP A CA 1
ATOM 791 C C . ASP A 1 96 ? 3.737 -11.425 -16.073 1.00 58.88 96 ASP A C 1
ATOM 793 O O . ASP A 1 96 ? 4.941 -11.692 -16.026 1.00 58.88 96 ASP A O 1
ATOM 797 N N . THR A 1 97 ? 2.806 -12.210 -15.528 1.00 54.69 97 THR A N 1
ATOM 798 C CA . THR A 1 97 ? 3.101 -13.436 -14.779 1.00 54.69 97 THR A CA 1
ATOM 799 C C . THR A 1 97 ? 3.653 -14.570 -15.645 1.00 54.69 97 THR A C 1
ATOM 801 O O . THR A 1 97 ? 4.300 -15.478 -15.115 1.00 54.69 97 THR A O 1
ATOM 804 N N . ALA A 1 98 ? 3.471 -14.511 -16.970 1.00 53.72 98 ALA A N 1
ATOM 805 C CA . ALA A 1 98 ? 3.985 -15.512 -17.901 1.00 53.72 98 ALA A CA 1
ATOM 806 C C . ALA A 1 98 ? 5.497 -15.368 -18.143 1.00 53.72 98 ALA A C 1
ATOM 808 O O . ALA A 1 98 ? 6.183 -16.365 -18.362 1.00 53.72 98 ALA A O 1
ATOM 809 N N . ILE A 1 99 ? 6.046 -14.153 -18.031 1.00 51.97 99 ILE A N 1
ATOM 810 C CA . ILE A 1 99 ? 7.492 -13.896 -18.178 1.00 51.97 99 ILE A CA 1
ATOM 811 C C . ILE A 1 99 ? 8.283 -14.452 -16.974 1.00 51.97 99 ILE A C 1
ATOM 813 O O . ILE A 1 99 ? 9.461 -14.788 -17.098 1.00 51.97 99 ILE A O 1
ATOM 817 N N . ILE A 1 100 ? 7.621 -14.609 -15.823 1.00 50.19 100 ILE A N 1
ATOM 818 C CA . ILE A 1 100 ? 8.228 -14.954 -14.527 1.00 50.19 100 ILE A CA 1
ATOM 819 C C . ILE A 1 100 ? 8.613 -16.434 -14.434 1.00 50.19 100 ILE A C 1
ATOM 821 O O . ILE A 1 100 ? 9.620 -16.773 -13.815 1.00 50.19 100 ILE A O 1
ATOM 825 N N . LYS A 1 101 ? 7.807 -17.332 -15.015 1.00 49.66 101 LYS A N 1
ATOM 826 C CA . LYS A 1 101 ? 7.895 -18.769 -14.707 1.00 49.66 101 LYS A CA 1
ATOM 827 C C . LYS A 1 101 ? 9.031 -19.511 -15.410 1.00 49.66 101 LYS A C 1
ATOM 829 O O . LYS A 1 101 ? 9.484 -20.516 -14.874 1.00 49.66 101 LYS A O 1
ATOM 834 N N . ASP A 1 102 ? 9.532 -19.013 -16.540 1.00 46.34 102 ASP A N 1
ATOM 835 C CA . ASP A 1 102 ? 10.332 -19.868 -17.428 1.00 46.34 102 ASP A CA 1
ATOM 836 C C . ASP A 1 102 ? 11.841 -19.583 -17.486 1.00 46.34 102 ASP A C 1
ATOM 838 O O . ASP A 1 102 ? 12.570 -20.430 -18.004 1.00 46.34 102 ASP A O 1
ATOM 842 N N . ARG A 1 103 ? 12.371 -18.429 -17.037 1.00 48.34 103 ARG A N 1
ATOM 843 C CA . ARG A 1 103 ? 13.750 -18.045 -17.449 1.00 48.34 103 ARG A CA 1
ATOM 844 C C . ARG A 1 103 ? 14.659 -17.330 -16.450 1.00 48.34 103 ARG A C 1
ATOM 846 O O . ARG A 1 103 ? 15.682 -16.796 -16.875 1.00 48.34 103 ARG A O 1
ATOM 853 N N . LEU A 1 104 ? 14.378 -17.351 -15.149 1.00 46.38 104 LEU A N 1
ATOM 854 C CA . LEU A 1 104 ? 15.304 -16.799 -14.153 1.00 46.38 104 LEU A CA 1
ATOM 855 C C . LEU A 1 104 ? 15.429 -17.741 -12.942 1.00 46.38 104 LEU A C 1
ATOM 857 O O . LEU A 1 104 ? 14.551 -17.745 -12.087 1.00 46.38 104 LEU A O 1
ATOM 861 N N . PRO A 1 105 ? 16.534 -18.502 -12.803 1.00 50.09 105 PRO A N 1
ATOM 862 C CA . PRO A 1 105 ? 16.878 -19.176 -11.543 1.00 50.09 105 PRO A CA 1
ATOM 863 C C . PRO A 1 105 ? 17.354 -18.191 -10.453 1.00 50.09 105 PRO A C 1
ATOM 865 O O . PRO A 1 105 ? 17.856 -18.596 -9.408 1.00 50.09 105 PRO A O 1
ATOM 868 N N . LEU A 1 106 ? 17.212 -16.887 -10.692 1.00 52.34 106 LEU A N 1
ATOM 869 C CA . LEU A 1 106 ? 17.558 -15.818 -9.770 1.00 52.34 106 LEU A CA 1
ATOM 870 C C . LEU A 1 106 ? 16.318 -15.480 -8.959 1.00 52.34 106 LEU A C 1
ATOM 872 O O . LEU A 1 106 ? 15.496 -14.688 -9.399 1.00 52.34 106 LEU A O 1
ATOM 876 N N . ILE A 1 107 ? 16.207 -16.105 -7.787 1.00 50.66 107 ILE A N 1
ATOM 877 C CA . ILE A 1 107 ? 15.122 -15.906 -6.819 1.00 50.66 107 ILE A CA 1
ATOM 878 C C . ILE A 1 107 ? 13.753 -16.240 -7.450 1.00 50.66 107 ILE A C 1
ATOM 880 O O . ILE A 1 107 ? 13.140 -15.391 -8.101 1.00 50.66 107 ILE A O 1
ATOM 884 N N . PRO A 1 108 ? 13.235 -17.471 -7.278 1.00 42.94 108 PRO A N 1
ATOM 885 C CA . PRO A 1 108 ? 11.928 -17.819 -7.824 1.00 42.94 108 PRO A CA 1
ATOM 886 C C . PRO A 1 108 ? 10.876 -16.811 -7.330 1.00 42.94 108 PRO A C 1
ATOM 888 O O . PRO A 1 108 ? 10.777 -16.574 -6.126 1.00 42.94 108 PRO A O 1
ATOM 891 N N . ASN A 1 109 ? 10.109 -16.238 -8.271 1.00 49.62 109 ASN A N 1
ATOM 892 C CA . ASN A 1 109 ? 8.973 -15.308 -8.087 1.00 49.62 109 ASN A CA 1
ATOM 893 C C . ASN A 1 109 ? 9.220 -13.788 -8.216 1.00 49.62 109 ASN A C 1
ATOM 895 O O . ASN A 1 109 ? 8.348 -13.007 -7.833 1.00 49.62 109 ASN A O 1
ATOM 899 N N . VAL A 1 110 ? 10.332 -13.323 -8.797 1.00 57.66 110 VAL A N 1
ATOM 900 C CA . VAL A 1 110 ? 10.533 -11.880 -9.049 1.00 57.66 110 VAL A CA 1
ATOM 901 C C . VAL A 1 110 ? 10.018 -11.479 -10.436 1.00 57.66 110 VAL A C 1
ATOM 903 O O . VAL A 1 110 ? 10.709 -11.636 -11.438 1.00 57.66 110 VAL A O 1
ATOM 906 N N . GLY A 1 111 ? 8.797 -10.944 -10.517 1.00 60.22 111 GLY A N 1
ATOM 907 C CA . GLY A 1 111 ? 8.144 -10.701 -11.809 1.00 60.22 111 GLY A CA 1
ATOM 908 C C . GLY A 1 111 ? 8.542 -9.457 -12.599 1.00 60.22 111 GLY A C 1
ATOM 909 O O . GLY A 1 111 ? 8.036 -9.247 -13.696 1.00 60.22 111 GLY A O 1
ATOM 910 N N . PHE A 1 112 ? 9.421 -8.617 -12.055 1.00 67.81 112 PHE A N 1
ATOM 911 C CA . PHE A 1 112 ? 9.828 -7.347 -12.670 1.00 67.81 112 PHE A CA 1
ATOM 912 C C . PHE A 1 112 ? 11.197 -7.407 -13.366 1.00 67.81 112 PHE A C 1
ATOM 914 O O . PHE A 1 112 ? 11.667 -6.392 -13.877 1.00 67.81 112 PHE A O 1
ATOM 921 N N . LEU A 1 113 ? 11.846 -8.575 -13.395 1.00 75.75 113 LEU A N 1
ATOM 922 C CA . LEU A 1 113 ? 13.131 -8.783 -14.064 1.00 75.75 113 LEU A CA 1
ATOM 923 C C . LEU A 1 113 ? 12.944 -9.514 -15.398 1.00 75.75 113 LEU A C 1
ATOM 925 O O . LEU A 1 113 ? 12.081 -10.376 -15.537 1.00 75.75 113 LEU A O 1
ATOM 929 N N . ALA A 1 114 ? 13.787 -9.188 -16.379 1.00 76.19 114 ALA A N 1
ATOM 930 C CA . ALA A 1 114 ? 13.819 -9.847 -17.681 1.00 76.19 114 ALA A CA 1
ATOM 931 C C . ALA A 1 114 ? 15.265 -10.057 -18.145 1.00 76.19 114 ALA A C 1
ATOM 933 O O . ALA A 1 114 ? 16.152 -9.262 -17.835 1.00 76.19 114 ALA A O 1
ATOM 934 N N . VAL A 1 115 ? 15.501 -11.122 -18.916 1.00 77.38 115 VAL A N 1
ATOM 935 C CA . VAL A 1 115 ? 16.828 -11.426 -19.469 1.00 77.38 115 VAL A CA 1
ATOM 936 C C . VAL A 1 115 ? 17.147 -10.467 -20.619 1.00 77.38 115 VAL A C 1
ATOM 938 O O . VAL A 1 115 ? 16.482 -10.497 -21.655 1.00 77.38 115 VAL A O 1
ATOM 941 N N . ALA A 1 116 ? 18.201 -9.665 -20.464 1.00 80.38 116 ALA A N 1
ATOM 942 C CA . ALA A 1 116 ? 18.774 -8.867 -21.545 1.00 80.38 116 ALA A CA 1
ATOM 943 C C . ALA A 1 116 ? 19.777 -9.704 -22.359 1.00 80.38 116 ALA A C 1
ATOM 945 O O . ALA A 1 116 ? 20.607 -10.418 -21.796 1.00 80.38 116 ALA A O 1
ATOM 946 N N . LYS A 1 117 ? 19.720 -9.617 -23.693 1.00 80.50 117 LYS A N 1
ATOM 947 C CA . LYS A 1 117 ? 20.677 -10.278 -24.595 1.00 80.50 117 LYS A CA 1
ATOM 948 C C . LYS A 1 117 ? 21.603 -9.230 -25.199 1.00 80.50 117 LYS A C 1
ATOM 950 O O . LYS A 1 117 ? 21.120 -8.308 -25.840 1.00 80.50 117 LYS A O 1
ATOM 955 N N . TYR A 1 118 ? 22.912 -9.410 -25.025 1.00 82.62 118 TYR A N 1
ATOM 956 C CA . TYR A 1 118 ? 23.952 -8.518 -25.562 1.00 82.62 118 TYR A CA 1
ATOM 957 C C . TYR A 1 118 ? 23.775 -7.031 -25.180 1.00 82.62 118 TYR A C 1
ATOM 959 O O . TYR A 1 118 ? 23.792 -6.166 -26.060 1.00 82.62 118 TYR A O 1
ATOM 967 N N . PRO A 1 119 ? 23.598 -6.710 -23.884 1.00 84.06 119 PRO A N 1
ATOM 968 C CA . PRO A 1 119 ? 23.414 -5.328 -23.461 1.00 84.06 119 PRO A CA 1
ATOM 969 C C . PRO A 1 119 ? 24.679 -4.502 -23.732 1.00 84.06 119 PRO A C 1
ATOM 971 O O . PRO A 1 119 ? 25.799 -4.971 -23.530 1.00 84.06 119 PRO A O 1
ATOM 974 N N . GLN A 1 120 ? 24.504 -3.252 -24.161 1.00 84.00 120 GLN A N 1
ATOM 975 C CA . GLN A 1 120 ? 25.619 -2.313 -24.356 1.00 84.00 120 GLN A CA 1
ATOM 976 C C . GLN A 1 120 ? 26.193 -1.789 -23.028 1.00 84.00 120 GLN A C 1
ATOM 978 O O . GLN A 1 120 ? 27.303 -1.264 -22.994 1.00 84.00 120 GLN A O 1
ATOM 983 N N . TRP A 1 121 ? 25.436 -1.921 -21.937 1.00 82.94 121 TRP A N 1
ATOM 984 C CA . TRP A 1 121 ? 25.800 -1.457 -20.604 1.00 82.94 121 TRP A CA 1
ATOM 985 C C . TRP A 1 121 ? 25.426 -2.495 -19.550 1.00 82.94 121 TRP A C 1
ATOM 987 O O . TRP A 1 121 ? 24.386 -3.142 -19.654 1.00 82.94 121 TRP A O 1
ATOM 997 N N . VAL A 1 122 ? 26.261 -2.633 -18.521 1.00 82.75 122 VAL A N 1
ATOM 998 C CA . VAL A 1 122 ? 26.028 -3.536 -17.394 1.00 82.75 122 VAL A CA 1
ATOM 999 C C . VAL A 1 122 ? 26.491 -2.873 -16.102 1.00 82.75 122 VAL A C 1
ATOM 1001 O O . VAL A 1 122 ? 27.625 -2.407 -16.012 1.00 82.75 122 VAL A O 1
ATOM 1004 N N . ALA A 1 123 ? 25.638 -2.899 -15.081 1.00 81.81 123 ALA A N 1
ATOM 1005 C CA . ALA A 1 123 ? 26.010 -2.578 -13.710 1.00 81.81 123 ALA A CA 1
ATOM 1006 C C . ALA A 1 123 ? 26.384 -3.839 -12.908 1.00 81.81 123 ALA A C 1
ATOM 1008 O O . ALA A 1 123 ? 25.797 -4.910 -13.079 1.00 81.81 123 ALA A O 1
ATOM 1009 N N . ASN A 1 124 ? 27.330 -3.699 -11.980 1.00 79.56 124 ASN A N 1
ATOM 1010 C CA . ASN A 1 124 ? 27.599 -4.730 -10.977 1.00 79.56 124 ASN A CA 1
ATOM 1011 C C . ASN A 1 124 ? 26.576 -4.628 -9.840 1.00 79.56 124 ASN A C 1
AT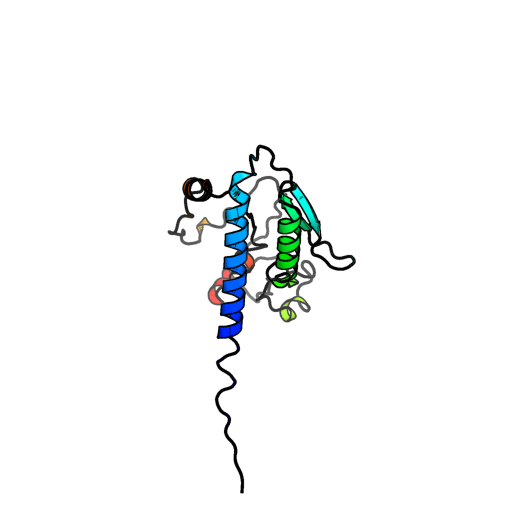OM 1013 O O . ASN A 1 124 ? 26.297 -3.528 -9.357 1.00 79.56 124 ASN A O 1
ATOM 1017 N N . ILE A 1 125 ? 26.054 -5.767 -9.379 1.00 72.62 125 ILE A N 1
ATOM 1018 C CA . ILE A 1 125 ? 25.237 -5.809 -8.164 1.00 72.62 125 ILE A CA 1
ATOM 1019 C C . ILE A 1 125 ? 26.166 -5.756 -6.957 1.00 72.62 125 ILE A C 1
ATOM 1021 O O . ILE A 1 125 ? 27.028 -6.616 -6.784 1.00 72.62 125 ILE A O 1
ATOM 1025 N N . VAL A 1 126 ? 25.959 -4.764 -6.097 1.00 69.50 126 VAL A N 1
ATOM 1026 C CA . VAL A 1 126 ? 26.596 -4.707 -4.782 1.00 69.50 126 VAL A CA 1
ATOM 1027 C C . VAL A 1 126 ? 25.601 -5.236 -3.760 1.00 69.50 126 VAL A C 1
ATOM 1029 O O . VAL A 1 126 ? 24.503 -4.697 -3.615 1.00 69.50 126 VAL A O 1
ATOM 1032 N N . LEU A 1 127 ? 25.972 -6.309 -3.062 1.00 64.25 127 LEU A N 1
ATOM 1033 C CA . LEU A 1 127 ? 25.202 -6.801 -1.925 1.00 64.25 127 LEU A CA 1
ATOM 1034 C C . LEU A 1 127 ? 25.403 -5.827 -0.766 1.00 64.25 127 LEU A C 1
ATOM 1036 O O . LEU A 1 127 ? 26.484 -5.766 -0.188 1.00 64.25 127 LEU A O 1
ATOM 1040 N N . VAL A 1 128 ? 24.363 -5.060 -0.447 1.00 62.25 128 VAL A N 1
ATOM 1041 C CA . VAL A 1 128 ? 24.375 -4.110 0.666 1.00 62.25 128 VAL A CA 1
ATOM 1042 C C . VAL A 1 128 ? 23.640 -4.748 1.846 1.00 62.25 128 VAL A C 1
ATOM 1044 O O . VAL A 1 128 ? 22.417 -4.917 1.786 1.00 62.25 128 VAL A O 1
ATOM 1047 N N . PRO A 1 129 ? 24.345 -5.122 2.930 1.00 58.78 129 PRO A N 1
ATOM 1048 C CA . PRO A 1 129 ? 23.697 -5.403 4.203 1.00 58.78 129 PRO A CA 1
ATOM 1049 C C . PRO A 1 129 ? 22.917 -4.156 4.622 1.00 58.78 129 PRO A C 1
ATOM 1051 O O . PRO A 1 129 ? 23.378 -3.043 4.406 1.00 58.78 129 PRO A O 1
ATOM 1054 N N . LYS A 1 130 ? 21.745 -4.310 5.243 1.00 60.03 130 LYS A N 1
ATOM 1055 C CA . LYS A 1 130 ? 20.800 -3.213 5.548 1.00 60.03 130 LYS A CA 1
ATOM 1056 C C . LYS A 1 130 ? 21.324 -2.127 6.528 1.00 60.03 130 LYS A C 1
ATOM 1058 O O . LYS A 1 130 ? 20.527 -1.375 7.077 1.00 60.03 130 LYS A O 1
ATOM 1063 N N . LYS A 1 131 ? 22.636 -2.036 6.766 1.00 49.81 131 LYS A N 1
ATOM 1064 C CA . LYS A 1 131 ? 23.319 -0.912 7.411 1.00 49.81 131 LYS A CA 1
ATOM 1065 C C . LYS A 1 131 ? 24.369 -0.319 6.459 1.00 49.81 131 LYS A C 1
ATOM 1067 O O . LYS A 1 131 ? 25.450 -0.871 6.306 1.00 49.81 131 LYS A O 1
ATOM 1072 N N . ASP A 1 132 ? 23.963 0.796 5.855 1.00 49.44 132 ASP A N 1
ATOM 1073 C CA . ASP A 1 132 ? 24.743 1.952 5.392 1.00 49.44 132 ASP A CA 1
ATOM 1074 C C . ASP A 1 132 ? 25.960 1.746 4.482 1.00 49.44 132 ASP A C 1
ATOM 1076 O O . ASP A 1 132 ? 27.077 2.072 4.861 1.00 49.44 132 ASP A O 1
ATOM 1080 N N . GLU A 1 133 ? 25.724 1.398 3.213 1.00 48.16 133 GLU A N 1
ATOM 1081 C CA . GLU A 1 133 ? 26.586 1.889 2.126 1.00 48.16 133 GLU A CA 1
ATOM 1082 C C . GLU A 1 133 ? 25.826 1.916 0.789 1.00 48.16 133 GLU A C 1
ATOM 1084 O O . GLU A 1 133 ? 25.453 0.886 0.229 1.00 48.16 133 GLU A O 1
ATOM 1089 N N . LYS A 1 134 ? 25.532 3.122 0.284 1.00 56.69 134 LYS A N 1
ATOM 1090 C CA . LYS A 1 134 ? 24.785 3.338 -0.964 1.00 56.69 134 LYS A CA 1
ATOM 1091 C C . LYS A 1 134 ? 25.757 3.734 -2.072 1.00 56.69 134 LYS A C 1
ATOM 1093 O O . LYS A 1 134 ? 26.391 4.781 -1.994 1.00 56.69 134 LYS A O 1
ATOM 1098 N N . VAL A 1 135 ? 25.844 2.922 -3.122 1.00 52.28 135 VAL A N 1
ATOM 1099 C CA . VAL A 1 135 ? 26.571 3.275 -4.350 1.00 52.28 135 VAL A CA 1
ATOM 1100 C C . VAL A 1 135 ? 25.738 4.287 -5.145 1.00 52.28 135 VAL A C 1
ATOM 1102 O O . VAL A 1 135 ? 24.564 4.042 -5.428 1.00 52.28 135 VAL A O 1
ATOM 1105 N N . ASP A 1 136 ? 26.319 5.442 -5.481 1.00 55.50 136 ASP A N 1
ATOM 1106 C CA . ASP A 1 136 ? 25.604 6.550 -6.129 1.00 55.50 136 ASP A CA 1
ATOM 1107 C C . ASP A 1 136 ? 25.530 6.393 -7.659 1.00 55.50 136 ASP A C 1
ATOM 1109 O O . ASP A 1 136 ? 26.346 6.924 -8.415 1.00 55.50 136 ASP A O 1
ATOM 1113 N N . LEU A 1 137 ? 24.516 5.655 -8.119 1.00 57.62 137 LEU A N 1
ATOM 1114 C CA . LEU A 1 137 ? 24.172 5.514 -9.540 1.00 57.62 137 LEU A CA 1
ATOM 1115 C C . LEU A 1 137 ? 23.472 6.759 -10.122 1.00 57.62 137 LEU A C 1
ATOM 1117 O O . LEU A 1 137 ? 23.291 6.848 -11.335 1.00 57.62 137 LEU A O 1
ATOM 1121 N N . ASN A 1 138 ? 23.091 7.743 -9.299 1.00 64.50 138 ASN A N 1
ATOM 1122 C CA . ASN A 1 138 ? 22.254 8.863 -9.739 1.00 64.50 138 ASN A CA 1
ATOM 1123 C C . ASN A 1 138 ? 23.031 9.950 -10.491 1.00 64.50 138 ASN A C 1
ATOM 1125 O O . ASN A 1 138 ? 22.426 10.846 -11.076 1.00 64.50 138 ASN A O 1
ATOM 1129 N N . ARG A 1 139 ? 24.367 9.879 -10.520 1.00 58.12 139 ARG A N 1
ATOM 1130 C CA . ARG A 1 139 ? 25.218 10.913 -11.127 1.00 58.12 139 ARG A CA 1
ATOM 1131 C C . ARG A 1 139 ? 25.079 11.026 -12.652 1.00 58.12 139 ARG A C 1
ATOM 1133 O O . ARG A 1 139 ? 25.452 12.052 -13.212 1.00 58.12 139 ARG A O 1
ATOM 1140 N N . VAL A 1 140 ? 24.577 9.985 -13.320 1.00 62.16 140 VAL A N 1
ATOM 1141 C CA . VAL A 1 140 ? 24.418 9.928 -14.788 1.00 62.16 140 VAL A CA 1
ATOM 1142 C C . VAL A 1 140 ? 22.997 10.239 -15.266 1.00 62.16 140 VAL A C 1
ATOM 1144 O O . VAL A 1 140 ? 22.784 10.399 -16.467 1.00 62.16 140 VAL A O 1
ATOM 1147 N N . SER A 1 141 ? 22.031 10.341 -14.350 1.00 65.44 141 SER A N 1
ATOM 1148 C CA . SER A 1 141 ? 20.645 10.662 -14.686 1.00 65.44 141 SER A CA 1
ATOM 1149 C C . SER A 1 141 ? 20.400 12.170 -14.570 1.00 65.44 141 SER A C 1
ATOM 1151 O O . SER A 1 141 ? 20.898 12.798 -13.631 1.00 65.44 141 SER A O 1
ATOM 1153 N N . PRO A 1 142 ? 19.625 12.779 -15.490 1.00 69.06 142 PRO A N 1
ATOM 1154 C CA . PRO A 1 142 ? 19.147 14.145 -15.323 1.00 69.06 142 PRO A CA 1
ATOM 1155 C C . PRO A 1 142 ? 18.454 14.296 -13.969 1.00 69.06 142 PRO A C 1
ATOM 1157 O O . PRO A 1 142 ? 17.666 13.435 -13.574 1.00 69.06 142 PRO A O 1
ATOM 1160 N N . LYS A 1 143 ? 18.767 15.375 -13.249 1.00 72.88 143 LYS A N 1
ATOM 1161 C CA . LYS A 1 143 ? 18.113 15.661 -11.972 1.00 72.88 143 LYS A CA 1
ATOM 1162 C C . LYS A 1 143 ? 16.645 15.994 -12.214 1.00 72.88 143 LYS A C 1
ATOM 1164 O O . LYS A 1 143 ? 16.318 16.701 -13.165 1.00 72.88 143 LYS A O 1
ATOM 1169 N N . ASP A 1 144 ? 15.792 15.479 -11.340 1.00 72.31 144 ASP A N 1
ATOM 1170 C CA . ASP A 1 144 ? 14.386 15.852 -11.303 1.00 72.31 144 ASP A CA 1
ATOM 1171 C C . ASP A 1 144 ? 14.248 17.309 -10.831 1.00 72.31 144 ASP A C 1
ATOM 1173 O O . ASP A 1 144 ? 14.910 17.724 -9.876 1.00 72.31 144 ASP A O 1
ATOM 1177 N N . ASN A 1 145 ? 13.409 18.079 -11.522 1.00 71.75 145 ASN A N 1
ATOM 1178 C CA . ASN A 1 145 ? 13.137 19.488 -11.231 1.00 71.75 145 ASN A CA 1
ATOM 1179 C C . ASN A 1 145 ? 11.832 19.682 -10.441 1.00 71.75 145 ASN A C 1
ATOM 1181 O O . ASN A 1 145 ? 11.466 20.822 -10.156 1.00 71.75 145 ASN A O 1
ATOM 1185 N N . PHE A 1 146 ? 11.134 18.598 -10.090 1.00 72.50 146 PHE A N 1
ATOM 1186 C CA . PHE A 1 146 ? 9.914 18.628 -9.287 1.00 72.50 146 PHE A CA 1
ATOM 1187 C C . PHE A 1 146 ? 10.214 18.150 -7.861 1.00 72.50 146 PHE A C 1
ATOM 1189 O O . PHE A 1 146 ? 10.200 16.949 -7.590 1.00 72.50 146 PHE A O 1
ATOM 1196 N N . PRO A 1 147 ? 10.526 19.062 -6.923 1.00 72.69 147 PRO A N 1
ATOM 1197 C CA . PRO A 1 147 ? 10.775 18.669 -5.545 1.00 72.69 147 PRO A CA 1
ATOM 1198 C C . PRO A 1 147 ? 9.499 18.099 -4.917 1.00 72.69 147 PRO A C 1
ATOM 1200 O O . PRO A 1 147 ? 8.397 18.600 -5.148 1.00 72.69 147 PRO A O 1
ATOM 1203 N N . LEU A 1 148 ? 9.659 17.062 -4.089 1.00 77.50 148 LEU A N 1
ATOM 1204 C CA . LEU A 1 148 ? 8.567 16.561 -3.258 1.00 77.50 148 LEU A CA 1
ATOM 1205 C C . LEU A 1 148 ? 8.033 17.697 -2.363 1.00 77.50 148 LEU A C 1
ATOM 1207 O O . LEU A 1 148 ? 8.827 18.523 -1.898 1.00 77.50 148 LEU A O 1
ATOM 1211 N N . PRO A 1 149 ? 6.713 17.752 -2.111 1.00 75.25 149 PRO A N 1
ATOM 1212 C CA . PRO A 1 149 ? 6.127 18.760 -1.235 1.00 75.25 149 PRO A CA 1
ATOM 1213 C C . PRO A 1 149 ? 6.762 18.713 0.160 1.00 75.25 149 PRO A C 1
ATOM 1215 O O . PRO A 1 149 ? 7.125 17.645 0.658 1.00 75.25 149 PRO A O 1
ATOM 1218 N N . HIS A 1 150 ? 6.894 19.882 0.793 1.00 80.25 150 HIS A N 1
ATOM 1219 C CA . HIS A 1 150 ? 7.474 19.985 2.130 1.00 80.25 150 HIS A CA 1
ATOM 1220 C C . HIS A 1 150 ? 6.596 19.233 3.135 1.00 80.25 150 HIS A C 1
ATOM 1222 O O . HIS A 1 150 ? 5.393 19.488 3.209 1.00 80.25 150 HIS A O 1
ATOM 1228 N N . ILE A 1 151 ? 7.191 18.316 3.904 1.00 82.31 151 ILE A N 1
ATOM 1229 C CA . ILE A 1 151 ? 6.449 17.455 4.837 1.00 82.31 151 ILE A CA 1
ATOM 1230 C C . ILE A 1 151 ? 5.639 18.271 5.848 1.00 82.31 151 ILE A C 1
ATOM 1232 O O . ILE A 1 151 ? 4.490 17.932 6.108 1.00 82.31 151 ILE A O 1
ATOM 1236 N N . ASP A 1 152 ? 6.188 19.386 6.329 1.00 80.44 152 ASP A N 1
ATOM 1237 C CA . ASP A 1 152 ? 5.511 20.246 7.305 1.00 80.44 152 ASP A CA 1
ATOM 1238 C C . ASP A 1 152 ? 4.199 20.820 6.759 1.00 80.44 152 ASP A C 1
ATOM 1240 O O . ASP A 1 152 ? 3.194 20.813 7.456 1.00 80.44 152 ASP A O 1
ATOM 1244 N N . LEU A 1 153 ? 4.153 21.195 5.475 1.00 80.44 153 LEU A N 1
ATOM 1245 C CA . LEU A 1 153 ? 2.922 21.686 4.852 1.00 80.44 153 LEU A CA 1
ATOM 1246 C C . LEU A 1 153 ? 1.841 20.596 4.793 1.00 80.44 153 LEU A C 1
ATOM 1248 O O . LEU A 1 153 ? 0.658 20.878 4.967 1.00 80.44 153 LEU A O 1
ATOM 1252 N N . LEU A 1 154 ? 2.237 19.344 4.542 1.00 79.31 154 LEU A N 1
ATOM 1253 C CA . LEU A 1 154 ? 1.306 18.216 4.566 1.00 79.31 154 LEU A CA 1
ATOM 1254 C C . LEU A 1 154 ? 0.801 17.958 5.988 1.00 79.31 154 LEU A C 1
ATOM 1256 O O . LEU A 1 154 ? -0.398 17.775 6.177 1.00 79.31 154 LEU A O 1
ATOM 1260 N N . VAL A 1 155 ? 1.693 17.984 6.980 1.00 80.50 155 VAL A N 1
ATOM 1261 C CA . VAL A 1 155 ? 1.338 17.788 8.391 1.00 80.50 155 VAL A CA 1
ATOM 1262 C C . VAL A 1 155 ? 0.370 18.876 8.861 1.00 80.50 155 VAL A C 1
ATOM 1264 O O . VAL A 1 155 ? -0.689 18.545 9.398 1.00 80.50 155 VAL A O 1
ATOM 1267 N N . ASP A 1 156 ? 0.665 20.143 8.580 1.00 82.25 156 ASP A N 1
ATOM 1268 C CA . ASP A 1 156 ? -0.151 21.287 9.000 1.00 82.25 156 ASP A CA 1
ATOM 1269 C C . ASP A 1 156 ? -1.566 21.241 8.407 1.00 82.25 156 ASP A C 1
ATOM 1271 O O . ASP A 1 156 ? -2.547 21.466 9.116 1.00 82.25 156 ASP A O 1
ATOM 1275 N N . ASN A 1 157 ? -1.698 20.864 7.131 1.00 79.69 157 ASN A N 1
ATOM 1276 C CA . ASN A 1 157 ? -3.006 20.698 6.489 1.00 79.69 157 ASN A CA 1
ATOM 1277 C C . ASN A 1 157 ? -3.819 19.547 7.100 1.00 79.69 157 ASN A C 1
ATOM 1279 O O . ASN A 1 157 ? -5.051 19.580 7.108 1.00 79.69 157 ASN A O 1
ATOM 1283 N N . THR A 1 158 ? -3.147 18.516 7.616 1.00 78.06 158 THR A N 1
ATOM 1284 C CA . THR A 1 158 ? -3.831 17.367 8.217 1.00 78.06 158 THR A CA 1
ATOM 1285 C C . THR A 1 158 ? -4.257 17.621 9.663 1.00 78.06 158 THR A C 1
ATOM 1287 O O . THR A 1 158 ? -5.257 17.045 10.078 1.00 78.06 158 THR A O 1
ATOM 1290 N N . ALA A 1 159 ? -3.601 18.537 10.388 1.00 74.75 159 ALA A N 1
ATOM 1291 C CA . ALA A 1 159 ? -3.774 18.767 11.829 1.00 74.75 159 ALA A CA 1
ATOM 1292 C C . ALA A 1 159 ? -5.205 19.123 12.286 1.00 74.75 159 ALA A C 1
ATOM 1294 O O . ALA A 1 159 ? -5.529 18.987 13.465 1.00 74.75 159 ALA A O 1
ATOM 1295 N N . GLN A 1 160 ? -6.072 19.577 11.377 1.00 76.12 160 GLN A N 1
ATOM 1296 C CA . GLN A 1 160 ? -7.465 19.934 11.678 1.00 76.12 160 GLN A CA 1
ATOM 1297 C C . GLN A 1 160 ? -8.447 18.752 11.595 1.00 76.12 160 GLN A C 1
ATOM 1299 O O . GLN A 1 160 ? -9.636 18.925 11.862 1.00 76.12 160 GLN A O 1
ATOM 1304 N N . HIS A 1 161 ? -7.979 17.556 11.229 1.00 77.44 161 HIS A N 1
ATOM 1305 C CA . HIS A 1 161 ? -8.826 16.374 11.094 1.00 77.44 161 HIS A CA 1
ATOM 1306 C C . HIS A 1 161 ? -8.796 15.526 12.371 1.00 77.44 161 HIS A C 1
ATOM 1308 O O . HIS A 1 161 ? -7.789 15.437 13.070 1.00 77.44 161 HIS A O 1
ATOM 1314 N N . PHE A 1 162 ? -9.922 14.883 12.679 1.00 74.75 162 PHE A N 1
ATOM 1315 C CA . PHE A 1 162 ? -10.058 14.018 13.860 1.00 74.75 162 PHE A CA 1
ATOM 1316 C C . PHE A 1 162 ? -9.642 12.571 13.591 1.00 74.75 162 PHE A C 1
ATOM 1318 O O . PHE A 1 162 ? -9.276 11.843 14.512 1.00 74.75 162 PHE A O 1
ATOM 1325 N N . TYR A 1 163 ? -9.694 12.157 12.326 1.00 76.50 163 TYR A N 1
ATOM 1326 C CA . TYR A 1 163 ? -9.396 10.803 11.892 1.00 76.50 163 TYR A CA 1
ATOM 1327 C C . TYR A 1 163 ? -8.276 10.842 10.866 1.00 76.50 163 TYR A C 1
ATOM 1329 O O . TYR A 1 163 ? -8.298 11.648 9.939 1.00 76.50 163 TYR A O 1
ATOM 1337 N N . TYR A 1 164 ? -7.312 9.945 11.038 1.00 80.81 164 TYR A N 1
ATOM 1338 C CA . TYR A 1 164 ? -6.166 9.815 10.155 1.00 80.81 164 TYR A CA 1
ATOM 1339 C C . TYR A 1 164 ? -6.063 8.364 9.707 1.00 80.81 164 TYR A C 1
ATOM 1341 O O . TYR A 1 164 ? -6.137 7.445 10.526 1.00 80.81 164 TYR A O 1
ATOM 1349 N N . SER A 1 165 ? -5.854 8.164 8.413 1.00 83.69 165 SER A N 1
ATOM 1350 C CA . SER A 1 165 ? -5.445 6.888 7.840 1.00 83.69 165 SER A CA 1
ATOM 1351 C C . SER A 1 165 ? -4.042 7.050 7.263 1.00 83.69 165 SER A C 1
ATOM 1353 O O . SER A 1 165 ? -3.709 8.067 6.655 1.00 83.69 165 SER A O 1
ATOM 1355 N N . PHE A 1 166 ? -3.185 6.059 7.498 1.00 84.88 166 PHE A N 1
ATOM 1356 C CA . PHE A 1 166 ? -1.851 6.013 6.911 1.00 84.88 166 PHE A CA 1
ATOM 1357 C C . PHE A 1 166 ? -1.748 4.757 6.063 1.00 84.88 166 PHE A C 1
ATOM 1359 O O . PHE A 1 166 ? -1.957 3.650 6.559 1.00 84.88 166 PHE A O 1
ATOM 1366 N N . MET A 1 167 ? -1.416 4.938 4.791 1.00 86.38 167 MET A N 1
ATOM 1367 C CA . MET A 1 167 ? -1.199 3.851 3.850 1.00 86.38 167 MET A CA 1
ATOM 1368 C C . MET A 1 167 ? 0.176 4.017 3.225 1.00 86.38 167 MET A C 1
ATOM 1370 O O . MET A 1 167 ? 0.567 5.121 2.845 1.00 86.38 167 MET A O 1
ATOM 1374 N N . ASP A 1 168 ? 0.899 2.910 3.099 1.00 84.19 168 ASP A N 1
ATOM 1375 C CA . ASP A 1 168 ? 2.138 2.863 2.339 1.00 84.19 168 ASP A CA 1
ATOM 1376 C C . ASP A 1 168 ? 1.910 2.061 1.061 1.00 84.19 168 ASP A C 1
ATOM 1378 O O . ASP A 1 168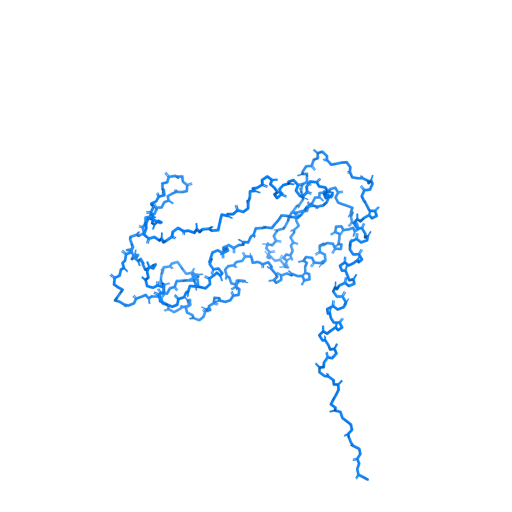 ? 1.372 0.955 1.088 1.00 84.19 168 ASP A O 1
ATOM 1382 N N . GLY A 1 169 ? 2.311 2.627 -0.074 1.00 82.69 169 GLY A N 1
ATOM 1383 C CA . GLY A 1 169 ? 2.240 1.913 -1.337 1.00 82.69 169 GLY A CA 1
ATOM 1384 C C . GLY A 1 169 ? 3.341 0.856 -1.407 1.00 82.69 169 GLY A C 1
ATOM 1385 O O . GLY A 1 169 ? 4.527 1.197 -1.492 1.00 82.69 169 GLY A O 1
ATOM 1386 N N . PHE A 1 170 ? 2.947 -0.417 -1.417 1.00 80.38 170 PHE A N 1
ATOM 1387 C CA . PHE A 1 170 ? 3.864 -1.544 -1.551 1.00 80.38 170 PHE A CA 1
ATOM 1388 C C . PHE A 1 170 ? 4.640 -1.461 -2.870 1.00 80.38 170 PHE A C 1
ATOM 1390 O O . PHE A 1 170 ? 4.057 -1.436 -3.954 1.00 80.38 170 PHE A O 1
ATOM 1397 N N . SER A 1 171 ? 5.973 -1.428 -2.783 1.00 74.19 171 SER A N 1
ATOM 1398 C CA . SER A 1 171 ? 6.869 -1.462 -3.948 1.00 74.19 171 SER A CA 1
ATOM 1399 C C . SER A 1 171 ? 6.534 -0.422 -5.033 1.00 74.19 171 SER A C 1
ATOM 1401 O O . SER A 1 171 ? 6.677 -0.709 -6.219 1.00 74.19 171 SER A O 1
ATOM 1403 N N . ARG A 1 172 ? 6.116 0.794 -4.642 1.00 77.88 172 ARG A N 1
ATOM 1404 C CA . ARG A 1 172 ? 5.641 1.874 -5.540 1.00 77.88 172 ARG A CA 1
ATOM 1405 C C . ARG A 1 172 ? 6.460 2.067 -6.817 1.00 77.88 172 ARG A C 1
ATOM 1407 O O . ARG A 1 172 ? 5.889 2.185 -7.895 1.00 77.88 172 ARG A O 1
ATOM 1414 N N . TYR A 1 173 ? 7.790 2.058 -6.717 1.00 77.94 173 TYR A N 1
ATOM 1415 C CA . TYR A 1 173 ? 8.665 2.222 -7.883 1.00 77.94 173 TYR A CA 1
ATOM 1416 C C . TYR A 1 173 ? 8.463 1.135 -8.947 1.00 77.94 173 TYR A C 1
ATOM 1418 O O . TYR A 1 173 ? 8.520 1.430 -10.136 1.00 77.94 173 TYR A O 1
ATOM 1426 N N . ASN A 1 174 ? 8.170 -0.099 -8.534 1.00 76.75 174 ASN A N 1
ATOM 1427 C CA . ASN A 1 174 ? 7.994 -1.237 -9.435 1.00 76.75 174 ASN A CA 1
ATOM 1428 C C . ASN A 1 174 ? 6.657 -1.197 -10.196 1.00 76.75 174 ASN A C 1
ATOM 1430 O O . ASN A 1 174 ? 6.502 -1.915 -11.180 1.00 76.75 174 ASN A O 1
ATOM 1434 N N . GLN A 1 175 ? 5.705 -0.358 -9.773 1.00 72.94 175 GLN A N 1
ATOM 1435 C CA . GLN A 1 175 ? 4.430 -0.154 -10.471 1.00 72.94 175 GLN A CA 1
ATOM 1436 C C . GLN A 1 175 ? 4.571 0.812 -11.660 1.00 72.94 175 GLN A C 1
ATOM 1438 O O . GLN A 1 175 ? 3.743 0.820 -12.572 1.00 72.94 175 GLN A O 1
ATOM 1443 N N . ILE A 1 176 ? 5.637 1.618 -11.687 1.00 80.25 176 ILE A N 1
ATOM 1444 C CA . ILE A 1 176 ? 5.896 2.562 -12.774 1.00 80.25 176 ILE A CA 1
ATOM 1445 C C . ILE A 1 176 ? 6.574 1.813 -13.920 1.00 80.25 176 ILE A C 1
ATOM 1447 O O . ILE A 1 176 ? 7.719 1.367 -13.824 1.00 80.25 176 ILE A O 1
ATOM 1451 N N . ARG A 1 177 ? 5.867 1.687 -15.047 1.00 78.69 177 ARG A N 1
ATOM 1452 C CA . ARG A 1 177 ? 6.402 1.010 -16.231 1.00 78.69 177 ARG A CA 1
ATOM 1453 C C . ARG A 1 177 ? 7.571 1.788 -16.822 1.00 78.69 177 ARG A C 1
ATOM 1455 O O . ARG A 1 177 ? 7.442 2.948 -17.203 1.00 78.69 177 ARG A O 1
ATOM 1462 N N . MET A 1 178 ? 8.694 1.098 -16.987 1.00 82.69 178 MET A N 1
ATOM 1463 C CA . MET A 1 178 ? 9.845 1.644 -17.691 1.00 82.69 178 MET A CA 1
ATOM 1464 C C . MET A 1 178 ? 9.600 1.668 -19.202 1.00 82.69 178 MET A C 1
ATOM 1466 O O . MET A 1 178 ? 9.172 0.668 -19.793 1.00 82.69 178 MET A O 1
ATOM 1470 N N . ALA A 1 179 ? 9.917 2.797 -19.838 1.00 83.38 179 ALA A N 1
ATOM 1471 C CA . ALA A 1 179 ? 9.880 2.907 -21.289 1.00 83.38 179 ALA A CA 1
ATOM 1472 C C . ALA A 1 179 ? 10.835 1.873 -21.925 1.00 83.38 179 ALA A C 1
ATOM 1474 O O . ALA A 1 179 ? 11.944 1.687 -21.421 1.00 83.38 179 ALA A O 1
ATOM 1475 N N . PRO A 1 180 ? 10.467 1.217 -23.045 1.00 83.44 180 PRO A N 1
ATOM 1476 C CA . PRO A 1 180 ? 11.287 0.159 -23.643 1.00 83.44 180 PRO A CA 1
ATOM 1477 C C . PRO A 1 180 ? 12.746 0.558 -23.906 1.00 83.44 180 PRO A C 1
ATOM 1479 O O . PRO A 1 180 ? 13.647 -0.230 -23.645 1.00 83.44 180 PRO A O 1
ATOM 1482 N N . LYS A 1 181 ? 12.978 1.805 -24.336 1.00 83.81 181 LYS A N 1
ATOM 1483 C CA . LYS A 1 181 ? 14.310 2.377 -24.605 1.00 83.81 181 LYS A CA 1
ATOM 1484 C C . LYS A 1 181 ? 15.203 2.542 -23.367 1.00 83.81 181 LYS A C 1
ATOM 1486 O O . LYS A 1 181 ? 16.409 2.716 -23.507 1.00 83.81 181 LYS A O 1
ATOM 1491 N N . ASP A 1 182 ? 14.616 2.545 -22.172 1.00 84.75 182 ASP A N 1
ATOM 1492 C CA . ASP A 1 182 ? 15.332 2.769 -20.915 1.00 84.75 182 ASP A CA 1
ATOM 1493 C C . ASP A 1 182 ? 15.606 1.454 -20.163 1.00 84.75 182 ASP A C 1
ATOM 1495 O O . ASP A 1 182 ? 16.505 1.421 -19.327 1.00 84.75 182 ASP A O 1
ATOM 1499 N N . LYS A 1 183 ? 14.931 0.349 -20.533 1.00 83.50 183 LYS A N 1
ATOM 1500 C CA . LYS A 1 183 ? 15.104 -0.987 -19.924 1.00 83.50 183 LYS A CA 1
ATOM 1501 C C . LYS A 1 183 ? 16.543 -1.496 -19.970 1.00 83.50 183 LYS A C 1
ATOM 1503 O O . LYS A 1 183 ? 17.031 -2.050 -18.992 1.00 83.50 183 LYS A O 1
ATOM 1508 N N . GLU A 1 184 ? 17.245 -1.286 -21.082 1.00 82.06 184 GLU A N 1
ATOM 1509 C CA . GLU A 1 184 ? 18.633 -1.746 -21.225 1.00 82.06 184 GLU A CA 1
ATOM 1510 C C . GLU A 1 184 ? 19.613 -0.971 -20.333 1.00 82.06 184 GLU A C 1
ATOM 1512 O O . GLU A 1 184 ? 20.652 -1.508 -19.949 1.00 82.06 184 GLU A O 1
ATOM 1517 N N . LYS A 1 185 ? 19.280 0.266 -19.940 1.00 83.75 185 LYS A N 1
ATOM 1518 C CA . LYS A 1 185 ? 20.150 1.112 -19.106 1.00 83.75 185 LYS A CA 1
ATOM 1519 C C . LYS A 1 185 ? 20.213 0.644 -17.654 1.00 83.75 185 LYS A C 1
ATOM 1521 O O . LYS A 1 185 ? 21.143 1.011 -16.943 1.00 83.75 185 LYS A O 1
ATOM 1526 N N . THR A 1 186 ? 19.255 -0.174 -17.220 1.00 82.94 186 THR A N 1
ATOM 1527 C CA . THR A 1 186 ? 19.206 -0.749 -15.869 1.00 82.94 186 THR A CA 1
ATOM 1528 C C . THR A 1 186 ? 19.679 -2.201 -15.827 1.00 82.94 186 THR A C 1
ATOM 1530 O O . THR A 1 186 ? 19.398 -2.910 -14.864 1.00 82.94 186 THR A O 1
ATOM 1533 N N . THR A 1 187 ? 20.370 -2.669 -16.872 1.00 84.94 187 THR A N 1
ATOM 1534 C CA . THR A 1 187 ? 20.894 -4.037 -16.931 1.00 84.94 187 THR A CA 1
ATOM 1535 C C . THR A 1 187 ? 22.004 -4.244 -15.905 1.00 84.94 187 THR A C 1
ATOM 1537 O O . THR A 1 187 ? 22.876 -3.391 -15.729 1.00 84.94 187 THR A O 1
ATOM 1540 N N . PHE A 1 188 ? 22.012 -5.410 -15.267 1.00 83.00 188 PHE A N 1
ATOM 1541 C CA . PHE A 1 188 ? 23.053 -5.831 -14.340 1.00 83.00 188 PHE A CA 1
ATOM 1542 C C . PHE A 1 188 ? 23.425 -7.298 -14.565 1.00 83.00 188 PHE A C 1
ATOM 1544 O O . PHE A 1 188 ? 22.647 -8.059 -15.142 1.00 83.00 188 PHE A O 1
ATOM 1551 N N . ILE A 1 189 ? 24.614 -7.696 -14.110 1.00 79.31 189 ILE A N 1
ATOM 1552 C CA . ILE A 1 189 ? 25.036 -9.102 -14.095 1.00 79.31 189 ILE A CA 1
ATOM 1553 C C . ILE A 1 189 ? 24.849 -9.674 -12.693 1.00 79.31 189 ILE A C 1
ATOM 1555 O O . ILE A 1 189 ? 25.225 -9.063 -11.695 1.00 79.31 189 ILE A O 1
ATOM 1559 N N . THR A 1 190 ? 24.297 -10.880 -12.645 1.00 67.06 190 THR A N 1
ATOM 1560 C CA . THR A 1 190 ? 24.280 -11.748 -11.469 1.00 67.06 190 THR A CA 1
ATOM 1561 C C . THR A 1 190 ? 25.323 -12.840 -11.684 1.00 67.06 190 THR A C 1
ATOM 1563 O O . THR A 1 190 ? 25.219 -13.591 -12.657 1.00 67.06 190 THR A O 1
ATOM 1566 N N . THR A 1 191 ? 26.333 -12.906 -10.827 1.00 58.75 191 THR A N 1
ATOM 1567 C CA . THR A 1 191 ? 27.303 -14.015 -10.781 1.00 58.75 191 THR A CA 1
ATOM 1568 C C . THR A 1 191 ? 26.818 -15.144 -9.897 1.00 58.75 191 THR A C 1
ATOM 1570 O O . THR A 1 191 ? 26.213 -14.820 -8.850 1.00 58.75 191 THR A O 1
#

InterPro domains:
  IPR043128 Reverse transcriptase/Diguanylate cyclase domain [G3DSA:3.30.70.270] (146-173)
  IPR043502 DNA/RNA polymerase superfamily [SSF56672] (110-191)
  IPR053134 RNA-directed DNA polymerase homolog [PTHR24559] (30-190)

pLDDT: mean 71.69, std 14.81, range [33.59, 91.31]